Protein AF-A0AAV6YRS7-F1 (afdb_monomer)

Mean predicted aligned error: 6.8 Å

Foldseek 3Di:
DDPPLDDDPVLVVVLLVLLVVLLVVLLVLLVCVVVDDLPPPVSLVVNLVSLLSLLLSLLSDDLVNCVDPSNVSSLCSLVVSCVSCVVSVPCSSVLVNVCVVLSGVCRDPQSVCLLVVHDDDPVRLLVVCVSCDDSNLLSNLVSCVVSVVLVSSLSSLVSQCPDPRNVVPCSSVVSNLVSLVVPDDPVVSVVVD

Structure (mmCIF, N/CA/C/O backbone):
data_AF-A0AAV6YRS7-F1
#
_entry.id   AF-A0AAV6YRS7-F1
#
loop_
_atom_site.group_PDB
_atom_site.id
_atom_site.type_symbol
_atom_site.label_atom_id
_atom_site.label_alt_id
_atom_site.label_comp_id
_atom_site.label_asym_id
_atom_site.label_entity_id
_atom_site.label_seq_id
_atom_site.pdbx_PDB_ins_code
_atom_site.Cartn_x
_atom_site.Cartn_y
_atom_site.Cartn_z
_atom_site.occupancy
_atom_site.B_iso_or_equiv
_atom_site.auth_seq_id
_atom_site.auth_comp_id
_atom_site.auth_asym_id
_atom_site.auth_atom_id
_atom_site.pdbx_PDB_model_num
ATOM 1 N N . VAL A 1 1 ? -13.355 13.692 10.016 1.00 33.28 1 VAL A N 1
ATOM 2 C CA . VAL A 1 1 ? -12.358 13.924 11.085 1.00 33.28 1 VAL A CA 1
ATOM 3 C C . VAL A 1 1 ? -11.008 13.645 10.460 1.00 33.28 1 VAL A C 1
ATOM 5 O O . VAL A 1 1 ? -10.796 12.542 9.982 1.00 33.28 1 VAL A O 1
ATOM 8 N N . LEU A 1 2 ? -10.221 14.703 10.285 1.00 39.06 2 LEU A N 1
ATOM 9 C CA . LEU A 1 2 ? -8.998 14.746 9.484 1.00 39.06 2 LEU A CA 1
ATOM 10 C C . LEU A 1 2 ? -7.872 14.014 10.229 1.00 39.06 2 LEU A C 1
ATOM 12 O O . LEU A 1 2 ? -7.649 14.289 11.406 1.00 39.06 2 LEU A O 1
ATOM 16 N N . LEU A 1 3 ? -7.187 13.086 9.557 1.00 45.41 3 LEU A N 1
ATOM 17 C CA . LEU A 1 3 ? -5.988 12.415 10.067 1.00 45.41 3 LEU A CA 1
ATOM 18 C C . LEU A 1 3 ? -4.831 13.427 10.123 1.00 45.41 3 LEU A C 1
ATOM 20 O O . LEU A 1 3 ? -4.051 13.545 9.187 1.00 45.41 3 LEU A O 1
ATOM 24 N N . GLN A 1 4 ? -4.742 14.183 11.216 1.00 48.88 4 GLN A N 1
ATOM 25 C CA . GLN A 1 4 ? -3.529 14.901 11.608 1.00 48.88 4 GLN A CA 1
ATOM 26 C C . GLN A 1 4 ? -2.849 14.104 12.719 1.00 48.88 4 GLN A C 1
ATOM 28 O O . GLN A 1 4 ? -3.060 14.345 13.907 1.00 48.88 4 GLN A O 1
ATOM 33 N N . CYS A 1 5 ? -2.045 13.123 12.321 1.00 49.38 5 CYS A N 1
ATOM 34 C CA . CYS A 1 5 ? -1.086 12.487 13.215 1.00 49.38 5 CYS A CA 1
ATOM 35 C C . CYS A 1 5 ? 0.263 13.179 13.008 1.00 49.38 5 CYS A C 1
ATOM 37 O O . CYS A 1 5 ? 0.751 13.284 11.889 1.00 49.38 5 CYS A O 1
ATOM 39 N N . ALA A 1 6 ? 0.786 13.738 14.097 1.00 40.47 6 ALA A N 1
ATOM 40 C CA . ALA A 1 6 ? 1.891 14.687 14.134 1.00 40.47 6 ALA A CA 1
ATOM 41 C C . ALA A 1 6 ? 3.180 14.189 13.458 1.00 40.47 6 ALA A C 1
ATOM 43 O O . ALA A 1 6 ? 3.625 13.072 13.722 1.00 40.47 6 ALA A O 1
ATOM 44 N N . GLU A 1 7 ? 3.839 15.065 12.693 1.00 51.25 7 GLU A N 1
ATOM 45 C CA . GLU A 1 7 ? 5.186 14.827 12.168 1.00 51.25 7 GLU A CA 1
ATOM 46 C C . GLU A 1 7 ? 6.234 15.742 12.814 1.00 51.25 7 GLU A C 1
ATOM 48 O O . GLU A 1 7 ? 6.049 16.950 12.969 1.00 51.25 7 GLU A O 1
ATOM 53 N N . ASN A 1 8 ? 7.365 15.129 13.176 1.00 47.81 8 ASN A N 1
ATOM 54 C CA . ASN A 1 8 ? 8.600 15.786 13.596 1.00 47.81 8 ASN A CA 1
ATOM 55 C C . ASN A 1 8 ? 9.439 16.159 12.362 1.00 47.81 8 ASN A C 1
ATOM 57 O O . ASN A 1 8 ? 9.502 15.398 11.402 1.00 47.81 8 ASN A O 1
ATOM 61 N N . HIS A 1 9 ? 10.180 17.267 12.419 1.00 45.03 9 HIS A N 1
ATOM 62 C CA . HIS A 1 9 ? 10.986 17.799 11.307 1.00 45.03 9 HIS A CA 1
ATOM 63 C C . HIS A 1 9 ? 12.027 16.832 10.687 1.00 45.03 9 HIS A C 1
ATOM 65 O O . HIS A 1 9 ? 12.426 17.029 9.545 1.00 45.03 9 HIS A O 1
ATOM 71 N N . THR A 1 10 ? 12.435 15.762 11.381 1.00 48.78 10 THR A N 1
ATOM 72 C CA . THR A 1 10 ? 13.306 14.689 10.850 1.00 48.78 10 THR A CA 1
ATOM 73 C C . THR A 1 10 ? 12.591 13.697 9.921 1.00 48.78 10 THR A C 1
ATOM 75 O O . THR A 1 10 ? 13.250 12.916 9.234 1.00 48.78 10 THR A O 1
ATOM 78 N N . ALA A 1 11 ? 11.257 13.699 9.883 1.00 60.25 11 ALA A N 1
ATOM 79 C CA . ALA A 1 11 ? 10.468 12.855 8.986 1.00 60.25 11 ALA A CA 1
ATOM 80 C C . ALA A 1 11 ? 10.558 13.331 7.524 1.00 60.25 11 ALA A C 1
ATOM 82 O O . ALA A 1 11 ? 10.670 12.507 6.619 1.00 60.25 11 ALA A O 1
ATOM 83 N N . SER A 1 12 ? 10.622 14.649 7.305 1.00 69.69 12 SER A N 1
ATOM 84 C CA . SER A 1 12 ? 10.610 15.255 5.967 1.00 69.69 12 SER A CA 1
ATOM 85 C C . SER A 1 12 ? 11.874 14.946 5.147 1.00 69.69 12 SER A C 1
ATOM 87 O O . SER A 1 12 ? 11.772 14.559 3.985 1.00 69.69 12 SER A O 1
ATOM 89 N N . GLU A 1 13 ? 13.072 15.014 5.742 1.00 79.62 13 GLU A N 1
ATOM 90 C CA . GLU A 1 13 ? 14.327 14.705 5.028 1.00 79.62 13 GLU A CA 1
ATOM 91 C C . GLU A 1 13 ? 14.420 13.228 4.617 1.00 79.62 13 GLU A C 1
ATOM 93 O O . GLU A 1 13 ? 14.835 12.904 3.502 1.00 79.62 13 GLU A O 1
ATOM 98 N N . ASN A 1 14 ? 13.986 12.327 5.503 1.00 86.19 14 ASN A N 1
ATOM 99 C CA . ASN A 1 14 ? 13.930 10.899 5.201 1.00 86.19 14 ASN A CA 1
ATOM 100 C C . ASN A 1 14 ? 12.903 10.608 4.102 1.00 86.19 14 ASN A C 1
ATOM 102 O O . ASN A 1 14 ? 13.183 9.821 3.201 1.00 86.19 14 ASN A O 1
ATOM 106 N N . LEU A 1 15 ? 11.742 11.267 4.137 1.00 88.81 15 LEU A N 1
ATOM 107 C CA . LEU A 1 15 ? 10.713 11.118 3.113 1.00 88.81 15 LEU A CA 1
ATOM 108 C C . LEU A 1 15 ? 11.223 11.550 1.732 1.00 88.81 15 LEU A C 1
ATOM 110 O O . LEU A 1 15 ? 11.062 10.800 0.769 1.00 88.81 15 LEU A O 1
ATOM 114 N N . ILE A 1 16 ? 11.916 12.690 1.643 1.00 91.31 16 ILE A N 1
ATOM 115 C CA . ILE A 1 16 ? 12.565 13.142 0.402 1.00 91.31 16 ILE A CA 1
ATOM 116 C C . ILE A 1 16 ? 13.527 12.065 -0.112 1.00 91.31 16 ILE A C 1
ATOM 118 O O . ILE A 1 16 ? 13.406 11.630 -1.259 1.00 91.31 16 ILE A O 1
ATOM 122 N N . LEU A 1 17 ? 14.418 11.560 0.747 1.00 92.81 17 LEU A N 1
ATOM 123 C CA . LEU A 1 17 ? 15.363 10.506 0.375 1.00 92.81 17 LEU A CA 1
ATOM 124 C C . LEU A 1 17 ? 14.650 9.249 -0.146 1.00 92.81 17 LEU A C 1
ATOM 126 O O . LEU A 1 17 ? 15.019 8.724 -1.197 1.00 92.81 17 LEU A O 1
ATOM 130 N N . TYR A 1 18 ? 13.621 8.768 0.554 1.00 93.44 18 TYR A N 1
ATOM 131 C CA . TYR A 1 18 ? 12.880 7.579 0.135 1.00 93.44 18 TYR A CA 1
ATOM 132 C C . TYR A 1 18 ? 12.185 7.782 -1.211 1.00 93.44 18 TYR A C 1
ATOM 134 O O . TYR A 1 18 ? 12.224 6.890 -2.058 1.00 93.44 18 TYR A O 1
ATOM 142 N N . THR A 1 19 ? 11.600 8.956 -1.449 1.00 93.88 19 THR A N 1
ATOM 143 C CA . THR A 1 19 ? 10.937 9.256 -2.725 1.00 93.88 19 THR A CA 1
ATOM 144 C C . THR A 1 19 ? 11.912 9.269 -3.897 1.00 93.88 19 THR A C 1
ATOM 146 O O . THR A 1 19 ? 11.620 8.680 -4.940 1.00 93.88 19 THR A O 1
ATOM 149 N N . ASP A 1 20 ? 13.099 9.851 -3.718 1.00 93.50 20 ASP A N 1
ATOM 150 C CA . ASP A 1 20 ? 14.137 9.850 -4.746 1.00 93.50 20 ASP A CA 1
ATOM 151 C C . ASP A 1 20 ? 14.664 8.428 -5.001 1.00 93.50 20 ASP A C 1
ATOM 153 O O . ASP A 1 20 ? 14.779 8.009 -6.158 1.00 93.50 20 ASP A O 1
ATOM 157 N N . VAL A 1 21 ? 14.928 7.652 -3.943 1.00 96.44 21 VAL A N 1
ATOM 158 C CA . VAL A 1 21 ? 15.451 6.279 -4.049 1.00 96.44 21 VAL A CA 1
ATOM 159 C C . VAL A 1 21 ? 14.449 5.352 -4.732 1.00 96.44 21 VAL A C 1
ATOM 161 O O . VAL A 1 21 ? 14.785 4.727 -5.740 1.00 96.44 21 VAL A O 1
ATOM 164 N N . TYR A 1 22 ? 13.215 5.269 -4.231 1.00 96.38 22 TYR A N 1
ATOM 165 C CA . TYR A 1 22 ? 12.220 4.341 -4.769 1.00 96.38 22 TYR A CA 1
ATOM 166 C C . TYR A 1 22 ? 11.682 4.791 -6.129 1.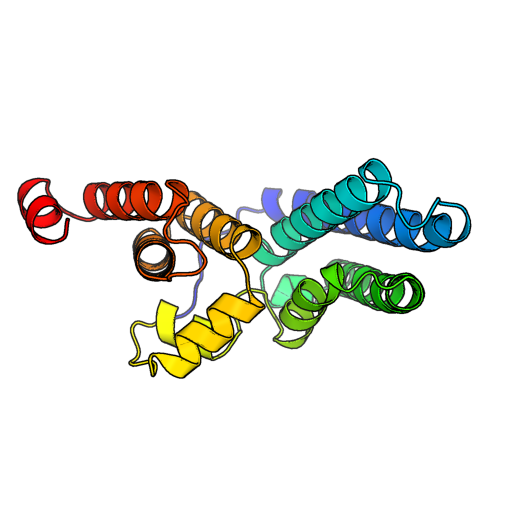00 96.38 22 TYR A C 1
ATOM 168 O O . TYR A 1 22 ? 11.476 3.952 -7.007 1.00 96.38 22 TYR A O 1
ATOM 176 N N . GLY A 1 23 ? 11.554 6.101 -6.367 1.00 95.50 23 GLY A N 1
ATOM 177 C CA . GLY A 1 23 ? 11.222 6.632 -7.690 1.00 95.50 23 GLY A CA 1
ATOM 178 C C . GLY A 1 23 ? 12.293 6.295 -8.733 1.00 95.50 23 GLY A C 1
ATOM 179 O O . GLY A 1 23 ? 11.973 5.857 -9.841 1.00 95.50 23 GLY A O 1
ATOM 180 N N . THR A 1 24 ? 13.573 6.428 -8.369 1.00 96.12 24 THR A N 1
ATOM 181 C CA . THR A 1 24 ? 14.699 6.075 -9.248 1.00 96.12 24 THR A CA 1
ATOM 182 C C . THR A 1 24 ? 14.786 4.572 -9.479 1.00 96.12 24 THR A C 1
ATOM 184 O O . THR A 1 24 ? 14.982 4.147 -10.619 1.00 96.12 24 THR A O 1
ATOM 187 N N . ALA A 1 25 ? 14.614 3.760 -8.435 1.00 97.00 25 ALA A N 1
ATO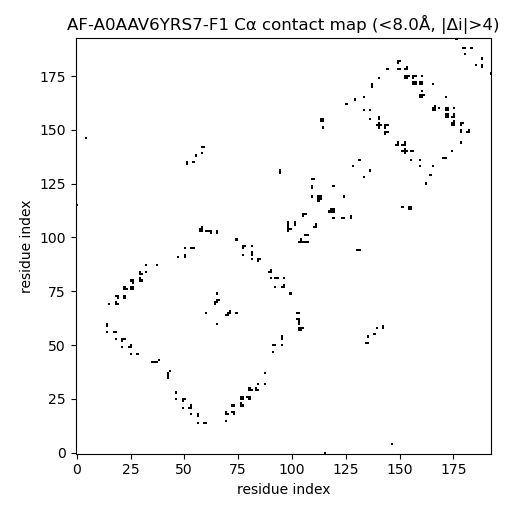M 188 C CA . ALA A 1 25 ? 14.622 2.306 -8.544 1.00 97.00 25 ALA A CA 1
ATOM 189 C C . ALA A 1 25 ? 13.506 1.811 -9.474 1.00 97.00 25 ALA A C 1
ATOM 191 O O . ALA A 1 25 ? 13.773 1.011 -10.369 1.00 97.00 25 ALA A O 1
ATOM 192 N N . LEU A 1 26 ? 12.286 2.342 -9.329 1.00 95.50 26 LEU A N 1
ATOM 193 C CA . LEU A 1 26 ? 11.144 1.966 -10.165 1.00 95.50 26 LEU A CA 1
ATOM 194 C C . LEU A 1 26 ? 11.375 2.316 -11.635 1.00 95.50 26 LEU A C 1
ATOM 196 O O . LEU A 1 26 ? 11.195 1.468 -12.508 1.00 95.50 26 LEU A O 1
ATOM 200 N N . ARG A 1 27 ? 11.870 3.526 -11.906 1.00 95.56 27 ARG A N 1
ATOM 201 C CA . ARG A 1 27 ? 12.211 3.944 -13.269 1.00 95.56 27 ARG A CA 1
ATOM 202 C C . ARG A 1 27 ? 13.352 3.115 -13.856 1.00 95.56 27 ARG A C 1
ATOM 204 O O . ARG A 1 27 ? 13.323 2.768 -15.032 1.00 95.56 27 ARG A O 1
ATOM 211 N N . SER A 1 28 ? 14.352 2.782 -13.043 1.00 95.94 28 SER A N 1
ATOM 212 C CA . SER A 1 28 ? 15.480 1.946 -13.466 1.00 95.94 28 SER A CA 1
ATOM 213 C C . SER A 1 28 ? 15.014 0.538 -13.821 1.00 95.94 28 SER A C 1
ATOM 215 O O . SER A 1 28 ? 15.412 0.015 -14.859 1.00 95.94 28 SER A O 1
ATOM 217 N N . PHE A 1 29 ? 14.124 -0.045 -13.013 1.00 94.75 29 PHE A N 1
ATOM 218 C CA . PHE A 1 29 ? 13.497 -1.327 -13.314 1.00 94.75 29 PHE A CA 1
ATOM 219 C C . PHE A 1 29 ? 12.690 -1.256 -14.616 1.00 94.75 29 PHE A C 1
ATOM 221 O O . PHE A 1 29 ? 12.883 -2.092 -15.496 1.00 94.75 29 PHE A O 1
ATOM 228 N N . ALA A 1 30 ? 11.846 -0.232 -14.777 1.00 93.88 30 ALA A N 1
ATOM 229 C CA . ALA A 1 30 ? 11.050 -0.033 -15.986 1.00 93.88 30 ALA A CA 1
ATOM 230 C C . ALA A 1 30 ? 11.924 0.074 -17.245 1.00 93.88 30 ALA A C 1
ATOM 232 O O . ALA A 1 30 ? 11.679 -0.616 -18.228 1.00 93.88 30 ALA A O 1
ATOM 233 N N . ASN A 1 31 ? 13.005 0.852 -17.189 1.00 93.94 31 ASN A N 1
ATOM 234 C CA . ASN A 1 31 ? 13.948 0.993 -18.300 1.00 93.94 31 ASN A CA 1
ATOM 235 C C . ASN A 1 31 ? 14.750 -0.287 -18.580 1.00 93.94 31 ASN A C 1
ATOM 237 O O . ASN A 1 31 ? 15.135 -0.538 -19.721 1.00 93.94 31 ASN A O 1
ATOM 241 N N . ALA A 1 32 ? 15.027 -1.094 -17.554 1.00 93.75 32 ALA A N 1
ATOM 242 C CA . ALA A 1 32 ? 15.697 -2.379 -17.714 1.00 93.75 32 ALA A CA 1
ATOM 243 C C . ALA A 1 32 ? 14.755 -3.464 -18.253 1.00 93.75 32 ALA A C 1
ATOM 245 O O . ALA A 1 32 ? 15.232 -4.405 -18.887 1.00 93.75 32 ALA A O 1
ATOM 246 N N . ARG A 1 33 ? 13.435 -3.322 -18.053 1.00 91.00 33 ARG A N 1
ATOM 247 C CA . ARG A 1 33 ? 12.409 -4.324 -18.374 1.00 91.00 33 ARG A CA 1
ATOM 248 C C . ARG A 1 33 ? 12.504 -4.952 -19.771 1.00 91.00 33 ARG A C 1
ATOM 250 O O . ARG A 1 33 ? 12.338 -6.174 -19.825 1.00 91.00 33 ARG A O 1
ATOM 257 N N . PRO A 1 34 ? 12.803 -4.210 -20.860 1.00 89.94 34 PRO A N 1
ATOM 258 C CA . PRO A 1 34 ? 12.947 -4.787 -22.199 1.00 89.94 34 PRO A CA 1
ATOM 259 C C . PRO A 1 34 ? 14.086 -5.808 -22.318 1.00 89.94 34 PRO A C 1
ATOM 261 O O . PRO A 1 34 ? 14.068 -6.653 -23.206 1.00 89.94 34 PRO A O 1
ATOM 264 N N . ASN A 1 35 ? 15.076 -5.734 -21.426 1.00 90.69 35 ASN A N 1
ATOM 265 C CA . ASN A 1 35 ? 16.243 -6.614 -21.407 1.00 90.69 35 ASN A CA 1
ATOM 266 C C . ASN A 1 35 ? 16.087 -7.783 -20.417 1.00 90.69 35 ASN A C 1
ATOM 268 O O . ASN A 1 35 ? 17.014 -8.575 -20.258 1.00 90.69 35 ASN A O 1
ATOM 272 N N . LEU A 1 36 ? 14.948 -7.876 -19.722 1.00 88.12 36 LEU A N 1
ATOM 273 C CA . LEU A 1 36 ? 14.673 -8.905 -18.722 1.00 88.12 36 LEU A CA 1
ATOM 274 C C . LEU A 1 36 ? 13.702 -9.951 -19.271 1.00 88.12 36 LEU A C 1
ATOM 276 O O . LEU A 1 36 ? 12.715 -9.624 -19.934 1.00 88.12 36 LEU A O 1
ATOM 280 N N . THR A 1 37 ? 13.944 -11.215 -18.926 1.00 84.19 37 THR A N 1
ATOM 281 C CA . THR A 1 37 ? 13.043 -12.322 -19.263 1.00 84.19 37 THR A CA 1
ATOM 282 C C . THR A 1 37 ? 11.660 -12.081 -18.663 1.00 84.19 37 THR A C 1
ATOM 284 O O . THR A 1 37 ? 11.526 -11.822 -17.468 1.00 84.19 37 THR A O 1
ATOM 287 N N . THR A 1 38 ? 10.622 -12.168 -19.494 1.00 75.19 38 THR A N 1
ATOM 288 C CA . THR A 1 38 ? 9.262 -11.750 -19.136 1.00 75.19 38 THR A CA 1
ATOM 289 C C . THR A 1 38 ? 8.591 -12.606 -18.070 1.00 75.19 38 THR A C 1
ATOM 291 O O . THR A 1 38 ? 7.810 -12.068 -17.294 1.00 75.19 38 THR A O 1
ATOM 294 N N . GLU A 1 39 ? 8.922 -13.894 -18.013 1.00 78.62 39 GLU A N 1
ATOM 295 C CA . GLU A 1 39 ? 8.324 -14.881 -17.102 1.00 78.62 39 GLU A CA 1
ATOM 296 C C . GLU A 1 39 ? 9.274 -15.285 -15.963 1.00 78.62 39 GLU A C 1
ATOM 298 O O . GLU A 1 39 ? 9.056 -16.281 -15.280 1.00 78.62 39 GLU A O 1
ATOM 303 N N . CYS A 1 40 ? 10.367 -14.544 -15.754 1.00 87.19 40 CYS A N 1
ATOM 304 C CA . CYS A 1 40 ? 11.281 -14.846 -14.659 1.00 87.19 40 CYS A CA 1
ATOM 305 C C . CYS A 1 40 ? 10.655 -14.444 -13.317 1.00 87.19 40 CYS A C 1
ATOM 307 O O . CYS A 1 40 ? 10.483 -13.255 -13.047 1.00 87.19 40 CYS A O 1
ATOM 309 N N . GLU A 1 41 ? 10.365 -15.431 -12.468 1.00 87.69 41 GLU A N 1
ATOM 310 C CA . GLU A 1 41 ? 9.751 -15.234 -11.147 1.00 87.69 41 GLU A CA 1
ATOM 311 C C . GLU A 1 41 ? 10.518 -14.221 -10.288 1.00 87.69 41 GLU A C 1
ATOM 313 O O . GLU A 1 41 ? 9.912 -13.325 -9.709 1.00 87.69 41 GLU A O 1
ATOM 318 N N . GLU A 1 42 ? 11.851 -14.279 -10.279 1.00 89.69 42 GLU A N 1
ATOM 319 C CA . GLU A 1 42 ? 12.687 -13.330 -9.531 1.00 89.69 42 GLU A CA 1
ATOM 320 C C . GLU A 1 42 ? 12.524 -11.886 -10.027 1.00 89.69 42 GLU A C 1
ATOM 322 O O . GLU A 1 42 ? 12.486 -10.946 -9.234 1.00 89.69 42 GLU A O 1
ATOM 327 N N . VAL A 1 43 ? 12.378 -11.688 -11.341 1.00 89.06 43 VAL A N 1
ATOM 328 C CA . VAL A 1 43 ? 12.143 -10.357 -11.923 1.00 89.06 43 VAL A CA 1
ATOM 329 C C . VAL A 1 43 ? 10.774 -9.822 -11.503 1.00 89.06 43 VAL A C 1
ATOM 331 O O . VAL A 1 43 ? 10.655 -8.643 -11.163 1.00 89.06 43 VAL A O 1
ATOM 334 N N . LEU A 1 44 ? 9.749 -10.677 -11.502 1.00 88.44 44 LEU A N 1
ATOM 335 C CA . LEU A 1 44 ? 8.403 -10.312 -11.059 1.00 88.44 44 LEU A CA 1
ATOM 336 C C . LEU A 1 44 ? 8.380 -9.992 -9.560 1.00 88.44 44 LEU A C 1
ATOM 338 O O . LEU A 1 44 ? 7.852 -8.952 -9.168 1.00 88.44 44 LEU A O 1
ATOM 342 N N . LEU A 1 45 ? 9.043 -10.810 -8.741 1.00 90.44 45 LEU A N 1
ATOM 343 C CA . LEU A 1 45 ? 9.142 -10.625 -7.295 1.00 90.44 45 LEU A CA 1
ATOM 344 C C . LEU A 1 45 ? 9.854 -9.319 -6.923 1.00 90.44 45 LEU A C 1
ATOM 346 O O . LEU A 1 45 ? 9.450 -8.629 -5.983 1.00 90.44 45 LEU A O 1
ATOM 350 N N . VAL A 1 46 ? 10.915 -8.953 -7.649 1.00 92.75 46 V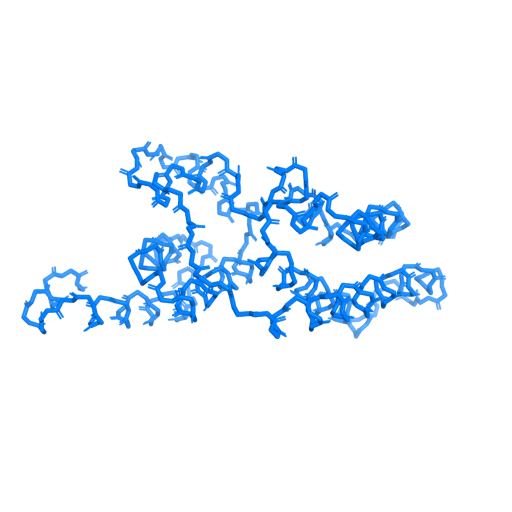AL A N 1
ATOM 351 C CA . VAL A 1 46 ? 11.601 -7.668 -7.449 1.00 92.75 46 VAL A CA 1
ATOM 352 C C . VAL A 1 46 ? 10.650 -6.503 -7.712 1.00 92.75 46 VAL A C 1
ATOM 354 O O . VAL A 1 46 ? 10.607 -5.572 -6.905 1.00 92.75 46 VAL A O 1
ATOM 357 N N . LEU A 1 47 ? 9.860 -6.558 -8.790 1.00 91.69 47 LEU A N 1
ATOM 358 C CA . LEU A 1 47 ? 8.867 -5.523 -9.072 1.00 91.69 47 LEU A CA 1
ATOM 359 C C . LEU A 1 47 ? 7.790 -5.464 -7.988 1.00 91.69 47 LEU A C 1
ATOM 361 O O . LEU A 1 47 ? 7.460 -4.374 -7.536 1.00 91.69 47 LEU A O 1
ATOM 365 N N . GLU A 1 48 ? 7.257 -6.605 -7.554 1.00 91.25 48 GLU A N 1
ATOM 366 C CA . GLU A 1 48 ? 6.250 -6.662 -6.490 1.00 91.25 48 GLU A CA 1
ATOM 367 C C . GLU A 1 48 ? 6.753 -6.006 -5.204 1.00 91.25 48 GLU A C 1
ATOM 369 O O . GLU A 1 48 ? 6.089 -5.132 -4.649 1.00 91.25 48 GLU A O 1
ATOM 374 N N . ARG A 1 49 ? 7.967 -6.350 -4.761 1.00 93.75 49 ARG A N 1
ATOM 375 C CA . ARG A 1 49 ? 8.578 -5.738 -3.572 1.00 93.75 49 ARG A CA 1
ATOM 376 C C . ARG A 1 49 ? 8.786 -4.241 -3.746 1.00 93.75 49 ARG A C 1
ATOM 378 O O . ARG A 1 49 ? 8.498 -3.479 -2.831 1.00 93.75 49 ARG A O 1
ATOM 385 N N . LEU A 1 50 ? 9.251 -3.822 -4.919 1.00 95.00 50 LEU A N 1
ATOM 386 C CA . LEU A 1 50 ? 9.471 -2.415 -5.224 1.00 95.00 50 LEU A CA 1
ATOM 387 C C . LEU A 1 50 ? 8.162 -1.619 -5.232 1.00 95.00 50 LEU A C 1
ATOM 389 O O . LEU A 1 50 ? 8.113 -0.509 -4.710 1.00 95.00 50 LEU A O 1
ATOM 393 N N . VAL A 1 51 ? 7.092 -2.201 -5.770 1.00 93.94 51 VAL A N 1
ATOM 394 C CA . VAL A 1 51 ? 5.744 -1.629 -5.745 1.00 93.94 51 VAL A CA 1
ATOM 395 C C . VAL A 1 51 ? 5.255 -1.452 -4.305 1.00 93.94 51 VAL A C 1
ATOM 397 O O . VAL A 1 51 ? 4.764 -0.377 -3.960 1.00 93.94 51 VAL A O 1
ATOM 400 N N . LEU A 1 52 ? 5.446 -2.455 -3.443 1.00 93.75 52 LEU A N 1
ATOM 401 C CA . LEU A 1 52 ? 5.087 -2.354 -2.026 1.00 93.75 52 LEU A CA 1
ATOM 402 C C . LEU A 1 52 ? 5.920 -1.282 -1.306 1.00 93.75 52 LEU A C 1
ATOM 404 O O . LEU A 1 52 ? 5.365 -0.480 -0.559 1.00 93.75 52 LEU A O 1
ATOM 408 N N . SER A 1 53 ? 7.224 -1.184 -1.576 1.00 95.19 53 SER A N 1
ATOM 409 C CA . SER A 1 53 ? 8.059 -0.113 -1.017 1.00 95.19 53 SER A CA 1
ATOM 410 C C . SER A 1 53 ? 7.609 1.279 -1.470 1.00 95.19 53 SER A C 1
ATOM 412 O O . SER A 1 53 ? 7.520 2.194 -0.655 1.00 95.19 53 SER A O 1
ATOM 414 N N . CYS A 1 54 ? 7.255 1.445 -2.747 1.00 95.19 54 CYS A N 1
ATOM 415 C CA . CYS A 1 54 ? 6.663 2.685 -3.249 1.00 95.19 54 CYS A CA 1
ATOM 416 C C . CYS A 1 54 ? 5.350 3.015 -2.527 1.00 95.19 54 CYS A C 1
ATOM 418 O O . CYS A 1 54 ? 5.109 4.174 -2.201 1.00 95.19 54 CYS A O 1
ATOM 420 N N . PHE A 1 55 ? 4.510 2.018 -2.248 1.00 94.62 55 PHE A N 1
ATOM 421 C CA . PHE A 1 55 ? 3.268 2.239 -1.514 1.00 94.62 55 PHE A CA 1
ATOM 422 C C . PHE A 1 55 ? 3.510 2.682 -0.073 1.00 94.62 55 PHE A C 1
ATOM 424 O O . PHE A 1 55 ? 2.807 3.561 0.413 1.00 94.62 55 PHE A O 1
ATOM 431 N N . GLU A 1 56 ? 4.520 2.126 0.601 1.00 93.06 56 GLU A N 1
ATOM 432 C CA . GLU A 1 56 ? 4.886 2.524 1.966 1.00 93.06 56 GLU A CA 1
ATOM 433 C C . GLU A 1 56 ? 5.245 4.011 2.045 1.00 93.06 56 GLU A C 1
ATOM 435 O O . GLU A 1 56 ? 4.850 4.705 2.988 1.00 93.06 56 GLU A O 1
ATOM 440 N N . VAL A 1 57 ? 5.944 4.510 1.019 1.00 93.19 57 VAL A N 1
ATOM 441 C CA . VAL A 1 57 ? 6.236 5.938 0.871 1.00 9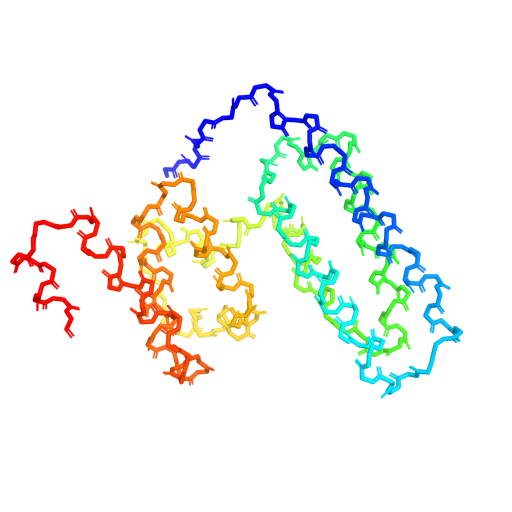3.19 57 VAL A CA 1
ATOM 442 C C . VAL A 1 57 ? 4.943 6.733 0.732 1.00 93.19 57 VAL A C 1
ATOM 444 O O . VAL A 1 57 ? 4.740 7.660 1.506 1.00 93.19 57 VAL A O 1
ATOM 447 N N . ILE A 1 58 ? 4.043 6.349 -0.182 1.00 92.12 58 ILE A N 1
ATOM 448 C CA . ILE A 1 58 ? 2.769 7.065 -0.392 1.00 92.12 58 ILE A CA 1
ATOM 449 C C . ILE A 1 58 ? 1.918 7.068 0.886 1.00 92.12 58 ILE A C 1
ATOM 451 O O . ILE A 1 58 ? 1.334 8.095 1.214 1.00 92.12 58 ILE A O 1
ATOM 455 N N . LEU A 1 59 ? 1.864 5.955 1.627 1.00 92.75 59 LEU A N 1
ATOM 456 C CA . LEU A 1 59 ? 1.132 5.872 2.898 1.00 92.75 59 LEU A CA 1
ATOM 457 C C . LEU A 1 59 ? 1.632 6.881 3.934 1.00 92.75 59 LEU A C 1
ATOM 459 O O . LEU A 1 59 ? 0.843 7.340 4.755 1.00 92.75 59 LEU A O 1
ATOM 463 N N . SER A 1 60 ? 2.928 7.193 3.888 1.00 91.00 60 SER A N 1
ATOM 464 C CA . SER A 1 60 ? 3.602 8.109 4.809 1.00 91.00 60 SER A CA 1
ATOM 465 C C . SER A 1 60 ? 3.595 9.560 4.329 1.00 91.00 60 SER A C 1
ATOM 467 O O . SER A 1 60 ? 4.142 10.411 5.013 1.00 91.00 60 SER A O 1
ATOM 469 N N . MET A 1 61 ? 3.015 9.851 3.162 1.00 90.00 61 MET A N 1
ATOM 470 C CA . MET A 1 61 ? 2.924 11.207 2.632 1.00 90.00 61 MET A CA 1
ATOM 471 C C . MET A 1 61 ? 1.616 11.882 3.039 1.00 90.00 61 MET A C 1
ATOM 473 O O . MET A 1 61 ? 0.525 11.311 2.929 1.00 90.00 61 MET A O 1
ATOM 477 N N . THR A 1 62 ? 1.713 13.152 3.412 1.00 88.19 62 THR A N 1
ATOM 478 C CA . THR A 1 62 ? 0.553 14.038 3.500 1.00 88.19 62 THR A CA 1
ATOM 479 C C . THR A 1 62 ? 0.101 14.496 2.107 1.00 88.19 62 THR A C 1
ATOM 481 O O . THR A 1 62 ? 0.761 14.266 1.089 1.00 88.19 62 THR A O 1
ATOM 484 N N . GLU A 1 63 ? -1.056 15.158 2.036 1.00 85.56 63 GLU A N 1
ATOM 485 C CA . GLU A 1 63 ? -1.495 15.804 0.792 1.00 85.56 63 GLU A CA 1
ATOM 486 C C . GLU A 1 63 ? -0.509 16.887 0.334 1.00 85.56 63 GLU A C 1
ATOM 488 O O . GLU A 1 63 ? -0.204 16.964 -0.857 1.00 85.56 63 GLU A O 1
ATOM 493 N N . ASP A 1 64 ? 0.052 17.656 1.270 1.00 88.25 64 ASP A N 1
ATOM 494 C CA . ASP A 1 64 ? 1.041 18.695 0.976 1.00 88.25 64 ASP A CA 1
ATOM 495 C C . ASP A 1 64 ? 2.344 18.090 0.432 1.00 88.25 64 ASP A C 1
ATOM 497 O O . ASP A 1 64 ? 2.884 18.575 -0.566 1.00 88.25 64 ASP A O 1
ATOM 501 N N . ASP A 1 65 ? 2.809 16.973 1.002 1.00 90.81 65 ASP A N 1
ATOM 502 C CA . ASP A 1 65 ? 3.985 16.253 0.492 1.00 90.81 65 ASP A CA 1
ATOM 503 C C . ASP A 1 65 ? 3.767 15.769 -0.939 1.00 90.81 65 ASP A C 1
ATOM 505 O O . ASP A 1 65 ? 4.661 15.863 -1.778 1.00 90.81 65 ASP A O 1
ATOM 509 N N . LEU A 1 66 ? 2.564 15.294 -1.256 1.00 87.25 66 LEU A N 1
ATOM 510 C CA . LEU A 1 66 ? 2.200 14.834 -2.595 1.00 87.25 66 LEU A CA 1
ATOM 511 C C . LEU A 1 66 ? 2.071 15.980 -3.614 1.00 87.25 66 LEU A C 1
ATOM 513 O O . LEU A 1 66 ? 2.102 15.715 -4.822 1.00 87.25 66 LEU A O 1
ATOM 517 N N . LEU A 1 67 ? 1.911 17.224 -3.159 1.00 89.75 67 LEU A N 1
ATOM 518 C CA . LEU A 1 67 ? 1.887 18.437 -3.987 1.00 89.75 67 LEU A CA 1
ATOM 519 C C . LEU A 1 67 ? 3.248 19.148 -4.056 1.00 89.75 67 LEU A C 1
ATOM 521 O O . LEU A 1 67 ? 3.452 19.993 -4.928 1.00 89.75 67 LEU A O 1
ATOM 525 N N . SER A 1 68 ? 4.180 18.798 -3.171 1.00 92.25 68 SER A N 1
ATOM 526 C CA . SER A 1 68 ? 5.552 19.305 -3.163 1.00 92.25 68 SER A CA 1
ATOM 527 C C . SER A 1 68 ? 6.352 18.892 -4.412 1.00 92.25 68 SER A C 1
ATOM 529 O O . SER A 1 68 ? 5.986 17.960 -5.131 1.00 92.25 68 SER A O 1
ATOM 531 N N . ASP A 1 69 ? 7.502 19.535 -4.650 1.00 93.62 69 ASP A N 1
ATOM 532 C CA . ASP A 1 69 ? 8.384 19.191 -5.777 1.00 93.62 69 ASP A CA 1
ATOM 533 C C . ASP A 1 69 ? 8.832 17.718 -5.753 1.00 93.62 69 ASP A C 1
ATOM 535 O O . ASP A 1 69 ? 8.732 17.021 -6.766 1.00 93.62 69 ASP A O 1
ATOM 539 N N . PHE A 1 70 ? 9.273 17.208 -4.597 1.00 91.69 70 PHE A N 1
ATOM 540 C CA . PHE A 1 70 ? 9.721 15.818 -4.486 1.00 91.69 70 PHE A CA 1
ATOM 541 C C . PHE A 1 70 ? 8.557 14.834 -4.681 1.00 91.69 70 PHE A C 1
ATOM 543 O O . PHE A 1 70 ? 8.706 13.839 -5.394 1.00 91.69 70 PHE A O 1
ATOM 550 N N . GLY A 1 71 ? 7.370 15.147 -4.147 1.00 93.19 71 GLY A N 1
ATOM 551 C CA . GLY A 1 71 ? 6.161 14.352 -4.355 1.00 93.19 71 GLY A CA 1
ATOM 552 C C . GLY A 1 71 ? 5.739 14.309 -5.822 1.00 93.19 71 GLY A C 1
ATOM 553 O O . GLY A 1 71 ? 5.441 13.237 -6.351 1.00 93.19 71 GLY A O 1
ATOM 554 N N . LEU A 1 72 ? 5.790 15.442 -6.527 1.00 94.25 72 LEU A N 1
ATOM 555 C CA . LEU A 1 72 ? 5.506 15.512 -7.962 1.00 94.25 72 LEU A CA 1
ATOM 556 C C . LEU A 1 72 ? 6.531 14.724 -8.792 1.00 94.25 72 LEU A C 1
ATOM 558 O O . LEU A 1 72 ? 6.143 13.991 -9.708 1.00 94.25 72 LEU A O 1
ATOM 562 N N . ARG A 1 73 ? 7.828 14.811 -8.460 1.00 94.94 73 ARG A N 1
ATOM 563 C CA . ARG A 1 73 ? 8.885 14.006 -9.104 1.00 94.94 73 ARG A CA 1
ATOM 564 C C . ARG A 1 73 ? 8.662 12.507 -8.885 1.00 94.94 73 ARG A C 1
ATOM 566 O O . ARG A 1 73 ? 8.817 11.718 -9.825 1.00 94.94 73 ARG A O 1
ATOM 573 N N . PHE A 1 74 ? 8.247 12.105 -7.686 1.00 95.06 74 PHE A N 1
ATOM 574 C CA . PHE A 1 74 ? 7.912 10.717 -7.381 1.00 95.06 74 PHE A CA 1
ATOM 575 C C . PHE A 1 74 ? 6.679 10.237 -8.155 1.00 95.06 74 PHE A C 1
ATOM 577 O O . PHE A 1 74 ? 6.763 9.234 -8.863 1.00 95.06 74 PHE A O 1
ATOM 584 N N . LYS A 1 75 ? 5.575 10.996 -8.127 1.00 93.81 75 LYS A N 1
ATOM 585 C CA . LYS A 1 75 ? 4.354 10.702 -8.900 1.00 93.81 75 LYS A CA 1
ATOM 586 C C . LYS A 1 75 ? 4.657 10.505 -10.380 1.00 93.81 75 LYS A C 1
ATOM 588 O O . LYS A 1 75 ? 4.231 9.518 -10.973 1.00 93.81 75 LYS A O 1
ATOM 593 N N . LYS A 1 76 ? 5.446 11.412 -10.962 1.00 94.19 76 LYS A N 1
ATOM 594 C CA . LYS A 1 76 ? 5.894 11.298 -12.351 1.00 94.19 76 LYS A CA 1
ATOM 595 C C . LYS A 1 76 ? 6.670 10.002 -12.590 1.00 94.19 76 LYS A C 1
ATOM 597 O O . LYS A 1 76 ? 6.400 9.309 -13.559 1.00 94.19 76 LYS A O 1
ATOM 602 N N . SER A 1 77 ? 7.579 9.638 -11.685 1.00 95.06 77 SER A N 1
ATOM 603 C CA . SER A 1 77 ? 8.333 8.379 -11.780 1.00 95.06 77 SER A CA 1
ATOM 604 C C . SER A 1 77 ? 7.424 7.154 -11.813 1.00 95.06 77 SER A C 1
ATOM 606 O O . SER A 1 77 ? 7.666 6.252 -12.611 1.00 95.06 77 SER A O 1
ATOM 608 N N . VAL A 1 78 ? 6.379 7.128 -10.982 1.00 93.81 78 VAL A N 1
ATOM 609 C CA . VAL A 1 78 ? 5.401 6.031 -10.951 1.00 93.81 78 VAL A CA 1
ATOM 610 C C . VAL A 1 78 ? 4.597 5.970 -12.250 1.00 93.81 78 VAL A C 1
ATOM 612 O O . VAL A 1 78 ? 4.487 4.897 -12.838 1.00 93.81 78 VAL A O 1
ATOM 615 N N . LEU A 1 79 ? 4.084 7.109 -12.726 1.00 92.69 79 LEU A N 1
ATOM 616 C CA . LEU A 1 79 ? 3.285 7.187 -13.955 1.00 92.69 79 LEU A CA 1
ATOM 617 C C . LEU A 1 79 ? 4.099 6.816 -15.205 1.00 92.69 79 LEU A C 1
ATOM 619 O O . LEU A 1 79 ? 3.656 5.987 -15.994 1.00 92.69 79 LEU A O 1
ATOM 623 N N . ASP A 1 80 ? 5.308 7.364 -15.352 1.00 92.88 80 ASP A N 1
ATOM 624 C CA . ASP A 1 80 ? 6.196 7.058 -16.481 1.00 92.88 80 ASP A CA 1
ATOM 625 C C . ASP A 1 80 ? 6.567 5.560 -16.491 1.00 92.88 80 ASP A C 1
ATOM 627 O O . ASP A 1 80 ? 6.563 4.913 -17.538 1.00 92.88 80 ASP A O 1
ATOM 631 N N . SER A 1 81 ? 6.832 4.983 -15.311 1.00 93.81 81 SER A N 1
ATOM 632 C CA . SER A 1 81 ? 7.161 3.557 -15.177 1.00 93.81 81 SER A CA 1
ATOM 633 C C . SER A 1 81 ? 5.966 2.656 -15.482 1.00 93.81 81 SER A C 1
ATOM 635 O O . SER A 1 81 ? 6.143 1.614 -16.107 1.00 93.81 81 SER A O 1
ATOM 637 N N . GLN A 1 82 ? 4.752 3.045 -15.080 1.00 91.19 82 GLN A N 1
ATOM 638 C CA . GLN A 1 82 ? 3.528 2.312 -15.411 1.00 91.19 82 GLN A CA 1
ATOM 639 C C . GLN A 1 82 ? 3.290 2.271 -16.924 1.00 91.19 82 GLN A C 1
ATOM 641 O O . GLN A 1 82 ? 2.951 1.206 -17.437 1.00 91.19 82 GLN A O 1
ATOM 646 N N . GLY A 1 83 ? 3.546 3.372 -17.639 1.00 87.75 83 GLY A N 1
ATOM 647 C CA . GLY A 1 83 ? 3.479 3.404 -19.102 1.00 87.75 83 GLY A CA 1
ATOM 648 C C . GLY A 1 83 ? 4.353 2.322 -19.740 1.00 87.75 83 GLY A C 1
ATOM 649 O O . GLY A 1 83 ? 3.844 1.482 -20.475 1.00 87.75 83 GLY A O 1
ATOM 650 N N . ILE A 1 84 ? 5.635 2.268 -19.368 1.00 90.06 84 ILE A N 1
ATOM 651 C CA . ILE A 1 84 ? 6.588 1.280 -19.899 1.00 90.06 84 ILE A CA 1
ATOM 652 C C . ILE A 1 84 ? 6.196 -0.148 -19.498 1.00 90.06 84 ILE A C 1
ATOM 654 O O . ILE A 1 84 ? 6.157 -1.049 -20.327 1.00 90.06 84 ILE A O 1
ATOM 658 N N . LEU A 1 85 ? 5.907 -0.380 -18.216 1.00 89.12 85 LEU A N 1
ATOM 659 C CA . LEU A 1 85 ? 5.683 -1.726 -17.681 1.00 89.12 85 LEU A CA 1
ATOM 660 C C . LEU A 1 85 ? 4.353 -2.341 -18.143 1.00 89.12 85 LEU A C 1
ATOM 662 O O . LEU A 1 85 ? 4.246 -3.567 -18.243 1.00 89.12 85 LEU A O 1
ATOM 666 N N . SER A 1 86 ? 3.368 -1.509 -18.496 1.00 86.50 86 SER A N 1
ATOM 667 C CA . SER A 1 86 ? 2.101 -1.967 -19.074 1.00 86.50 86 SER A CA 1
ATOM 668 C C . SER A 1 86 ? 2.285 -2.700 -20.409 1.00 86.50 86 SER A C 1
ATOM 670 O O . SER A 1 86 ? 1.583 -3.680 -20.662 1.00 86.50 86 SER A O 1
ATOM 672 N N . GLU A 1 87 ? 3.293 -2.324 -21.207 1.00 84.44 87 GLU A N 1
ATOM 673 C CA . GLU A 1 87 ? 3.641 -2.993 -22.471 1.00 84.44 87 GLU A CA 1
ATOM 674 C C . GLU A 1 87 ? 4.118 -4.440 -22.260 1.00 84.44 87 GLU A C 1
ATOM 676 O O . GLU A 1 87 ? 4.049 -5.265 -23.169 1.00 84.44 87 GLU A O 1
ATOM 681 N N . PHE A 1 88 ? 4.554 -4.774 -21.041 1.00 81.69 88 PHE A N 1
ATOM 682 C CA . PHE A 1 88 ? 5.051 -6.096 -20.658 1.00 81.69 88 PHE A CA 1
ATOM 683 C C . PHE A 1 88 ? 4.056 -6.888 -19.796 1.00 81.69 88 PHE A C 1
ATOM 685 O O . PHE A 1 88 ? 4.455 -7.835 -19.115 1.00 81.69 88 PHE A O 1
ATOM 692 N N . GLY A 1 89 ? 2.777 -6.492 -19.789 1.00 71.50 89 GLY A N 1
ATOM 693 C CA . GLY A 1 89 ? 1.712 -7.171 -19.044 1.00 71.50 89 GLY A CA 1
ATOM 694 C C . GLY A 1 89 ? 1.777 -6.980 -17.525 1.00 71.50 89 GLY A C 1
ATOM 695 O O . GLY A 1 89 ? 1.106 -7.699 -16.789 1.00 71.50 89 GLY A O 1
ATOM 696 N N . GLN A 1 90 ? 2.575 -6.028 -17.031 1.00 70.81 90 GLN A N 1
ATOM 697 C CA . GLN A 1 90 ? 2.771 -5.813 -15.596 1.00 70.81 90 GLN A CA 1
ATOM 698 C C . GLN A 1 90 ? 1.804 -4.756 -15.053 1.00 70.81 90 GLN A C 1
ATOM 700 O O . GLN A 1 90 ? 2.139 -3.581 -14.906 1.00 70.81 90 GLN A O 1
ATOM 705 N N . GLY A 1 91 ? 0.590 -5.204 -14.717 1.00 67.56 91 GLY A N 1
ATOM 706 C CA . GLY A 1 91 ? -0.472 -4.381 -14.124 1.00 67.56 91 GLY A CA 1
ATOM 707 C C . GLY A 1 91 ? -0.283 -4.026 -12.642 1.00 67.56 91 GLY A C 1
ATOM 708 O O . GLY A 1 91 ? -1.066 -3.246 -12.109 1.00 67.56 91 GLY A O 1
ATOM 709 N N . ASN A 1 92 ? 0.758 -4.539 -11.975 1.00 70.50 92 ASN A N 1
ATOM 710 C CA . ASN A 1 92 ? 0.974 -4.400 -10.522 1.00 70.50 92 ASN A CA 1
ATOM 711 C C . ASN A 1 92 ? 1.104 -2.937 -10.046 1.00 70.50 92 ASN A C 1
ATOM 713 O O . ASN A 1 92 ? 0.953 -2.644 -8.863 1.00 70.50 92 ASN A O 1
ATOM 717 N N . LEU A 1 93 ? 1.361 -2.004 -10.965 1.00 81.81 93 LEU A N 1
ATOM 718 C CA . LEU A 1 93 ? 1.428 -0.567 -10.696 1.00 81.81 93 LEU A CA 1
ATOM 719 C C . LEU A 1 93 ? 0.072 0.135 -10.688 1.00 81.81 93 LEU A C 1
ATOM 721 O O . LEU A 1 93 ? 0.002 1.279 -10.242 1.00 81.81 93 LEU A O 1
ATOM 725 N N . GLN A 1 94 ? -0.993 -0.510 -11.170 1.00 84.38 94 GLN A N 1
ATOM 726 C CA . GLN A 1 94 ? -2.295 0.135 -11.321 1.00 84.38 94 GLN A CA 1
ATOM 727 C C . GLN A 1 94 ? -2.815 0.669 -9.984 1.00 84.38 94 GLN A C 1
ATOM 729 O O . GLN A 1 94 ? -3.248 1.814 -9.910 1.00 84.38 94 GLN A O 1
ATOM 734 N N . LEU A 1 95 ? -2.642 -0.098 -8.909 1.00 84.06 95 LEU A N 1
ATOM 735 C CA . LEU A 1 95 ? -3.047 0.322 -7.574 1.00 84.06 95 LEU A CA 1
ATOM 736 C C . LEU A 1 95 ? -2.250 1.546 -7.085 1.00 84.06 95 LEU A C 1
ATOM 738 O O . LEU A 1 95 ? -2.840 2.482 -6.540 1.00 84.06 95 LEU A O 1
ATOM 742 N N . LEU A 1 96 ? -0.932 1.603 -7.321 1.00 87.81 96 LEU A N 1
ATOM 743 C CA . LEU A 1 96 ? -0.125 2.792 -7.002 1.00 87.81 96 LEU A CA 1
ATOM 744 C C . LEU A 1 96 ? -0.621 4.021 -7.769 1.00 87.81 96 LEU A C 1
ATOM 746 O O . LEU A 1 96 ? -0.761 5.100 -7.192 1.00 87.81 96 LEU A O 1
ATOM 750 N N . VAL A 1 97 ? -0.916 3.851 -9.059 1.00 88.75 97 VAL A N 1
ATOM 751 C CA . VAL A 1 97 ? -1.465 4.913 -9.908 1.00 88.75 97 VAL A CA 1
ATOM 752 C C . VAL A 1 97 ? -2.819 5.383 -9.391 1.00 88.75 97 VAL A C 1
ATOM 754 O O . VAL A 1 97 ? -3.058 6.588 -9.322 1.00 88.75 97 VAL A O 1
ATOM 757 N N . ASP A 1 98 ? -3.693 4.465 -8.992 1.00 87.50 98 ASP A N 1
ATOM 758 C CA . ASP A 1 98 ? -5.005 4.814 -8.466 1.00 87.50 98 ASP A CA 1
ATOM 759 C C . ASP A 1 98 ? -4.872 5.580 -7.148 1.00 87.50 98 ASP A C 1
ATOM 761 O O . ASP A 1 98 ? -5.505 6.619 -6.986 1.00 87.50 98 ASP A O 1
ATOM 765 N N . ASN A 1 99 ? -3.978 5.179 -6.243 1.00 85.81 99 ASN A N 1
ATOM 766 C CA . ASN A 1 99 ? -3.716 5.931 -5.009 1.00 85.81 99 ASN A CA 1
ATOM 767 C C . ASN A 1 99 ? -3.161 7.340 -5.279 1.00 85.81 99 ASN A C 1
ATOM 769 O O . ASN A 1 99 ? -3.542 8.292 -4.601 1.00 85.81 99 ASN A O 1
ATOM 773 N N . ILE A 1 100 ? -2.328 7.509 -6.310 1.00 85.69 100 ILE A N 1
ATOM 774 C CA . ILE A 1 100 ? -1.867 8.834 -6.750 1.00 85.69 100 ILE A CA 1
ATOM 775 C C . ILE A 1 100 ? -3.029 9.676 -7.298 1.00 85.69 100 ILE A C 1
ATOM 777 O O . ILE A 1 100 ? -3.108 10.869 -7.001 1.00 85.69 100 ILE A O 1
ATOM 781 N N . LYS A 1 101 ? -3.935 9.078 -8.085 1.00 83.94 101 LYS A N 1
ATOM 782 C CA . LYS A 1 101 ? -5.095 9.767 -8.680 1.00 83.94 101 LYS A CA 1
ATOM 783 C C . LYS A 1 101 ? -6.119 10.217 -7.644 1.00 83.94 101 LYS A C 1
ATOM 785 O O . LYS A 1 101 ? -6.698 11.285 -7.811 1.00 83.94 101 LYS A O 1
ATOM 790 N N . HIS A 1 102 ? -6.316 9.441 -6.579 1.00 81.50 102 HIS A N 1
ATOM 791 C CA . HIS A 1 102 ? -7.177 9.834 -5.460 1.00 81.50 102 HIS A CA 1
ATOM 792 C C . HIS A 1 102 ? -6.595 11.001 -4.641 1.00 81.50 102 HIS A C 1
ATOM 794 O O . HIS A 1 102 ? -7.264 11.521 -3.759 1.00 81.50 102 HIS A O 1
ATOM 800 N N . GLY A 1 103 ? -5.370 11.449 -4.933 1.00 78.31 103 GLY A N 1
ATOM 801 C CA . GLY A 1 103 ? -4.726 12.591 -4.283 1.00 78.31 103 GLY A CA 1
ATOM 802 C C . GLY A 1 103 ? -3.826 12.187 -3.121 1.00 78.31 103 GLY A C 1
ATOM 803 O O . GLY A 1 103 ? -2.751 12.763 -2.989 1.00 78.31 103 GLY A O 1
ATOM 804 N N . ASN A 1 104 ? -4.218 11.168 -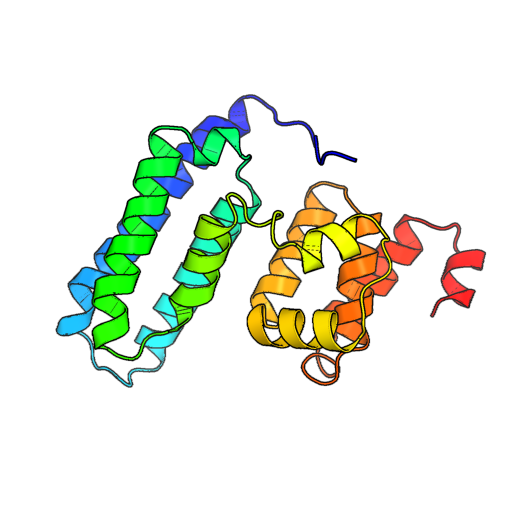2.353 1.00 84.56 104 ASN A N 1
ATOM 805 C CA . ASN A 1 104 ? -3.440 10.509 -1.300 1.00 84.56 104 ASN A CA 1
ATOM 806 C C . ASN A 1 104 ? -3.903 9.042 -1.182 1.00 84.56 104 ASN A C 1
ATOM 808 O O . ASN A 1 104 ? -5.049 8.723 -1.511 1.00 84.56 104 ASN A O 1
ATOM 812 N N . ALA A 1 105 ? -3.038 8.161 -0.668 1.00 90.75 105 ALA A N 1
ATOM 813 C CA . ALA A 1 105 ? -3.385 6.793 -0.314 1.00 90.75 105 ALA A CA 1
ATOM 814 C C . ALA A 1 105 ? -4.685 6.672 0.498 1.00 90.75 105 ALA A C 1
ATOM 816 O O . ALA A 1 105 ? -5.394 5.682 0.358 1.00 90.75 105 ALA A O 1
ATOM 817 N N . TRP A 1 106 ? -5.031 7.648 1.336 1.00 92.94 106 TRP A N 1
ATOM 818 C CA . TRP A 1 106 ? -6.197 7.568 2.227 1.00 92.94 106 TRP A CA 1
ATOM 819 C C . TRP A 1 106 ? -7.507 8.122 1.645 1.00 92.94 106 TRP A C 1
ATOM 821 O O . TRP A 1 106 ? -8.525 8.081 2.327 1.00 92.94 106 TRP A O 1
ATOM 831 N N . GLN A 1 107 ? -7.502 8.619 0.404 1.00 91.06 107 GLN A N 1
ATOM 832 C CA . GLN A 1 107 ? -8.617 9.386 -0.178 1.00 91.06 107 GLN A CA 1
ATOM 833 C C . GLN A 1 107 ? -9.559 8.574 -1.080 1.00 91.06 107 GLN A C 1
ATOM 835 O O . GLN A 1 107 ? -10.454 9.135 -1.714 1.00 91.06 107 GLN A O 1
ATOM 840 N N . ASN A 1 108 ? -9.404 7.247 -1.148 1.00 92.50 108 ASN A N 1
ATOM 841 C CA . ASN A 1 108 ? -10.405 6.417 -1.817 1.00 92.50 108 ASN A CA 1
ATOM 842 C C . ASN A 1 108 ? -11.781 6.620 -1.131 1.00 92.50 108 ASN A C 1
ATOM 844 O O . ASN A 1 108 ? -11.862 6.474 0.089 1.00 92.50 108 ASN A O 1
ATOM 848 N N . PRO A 1 109 ? -12.868 6.925 -1.866 1.00 92.75 109 PRO A N 1
ATOM 849 C CA . PRO A 1 109 ? -14.153 7.267 -1.253 1.00 92.75 109 PRO A CA 1
ATOM 850 C C . PRO A 1 109 ? -14.723 6.183 -0.329 1.00 92.75 109 PRO A C 1
ATOM 852 O O . PRO A 1 109 ? -15.264 6.504 0.729 1.00 92.75 109 PRO A O 1
ATOM 855 N N . VAL A 1 110 ? -14.588 4.907 -0.704 1.00 95.12 110 VAL A N 1
ATOM 856 C CA . VAL A 1 110 ? -15.042 3.768 0.108 1.00 95.12 110 VAL A CA 1
ATOM 857 C C . VAL A 1 110 ? -14.196 3.666 1.374 1.00 95.12 110 VAL A C 1
ATOM 859 O O . VAL A 1 110 ? -14.741 3.589 2.475 1.00 95.12 110 VAL A O 1
ATOM 862 N N . LEU A 1 111 ? -12.871 3.775 1.236 1.00 95.38 111 LEU A N 1
ATOM 863 C CA . LEU A 1 111 ? -11.952 3.790 2.372 1.00 95.38 111 LEU A CA 1
ATOM 864 C C . LEU A 1 111 ? -12.269 4.937 3.344 1.00 95.38 111 LEU A C 1
ATOM 866 O O . LEU A 1 111 ? -12.372 4.708 4.544 1.00 95.38 111 LEU A O 1
ATOM 870 N N . VAL A 1 112 ? -12.491 6.157 2.847 1.00 95.00 112 VAL A N 1
ATOM 871 C CA . VAL A 1 112 ? -12.837 7.320 3.681 1.00 95.00 112 VAL A CA 1
ATOM 872 C C . VAL A 1 112 ? -14.125 7.078 4.470 1.00 95.00 112 VAL A C 1
ATOM 874 O O . VAL A 1 112 ? -14.174 7.393 5.664 1.00 95.00 112 VAL A O 1
ATOM 877 N N . LYS A 1 113 ? -15.158 6.500 3.838 1.00 96.12 113 LYS A N 1
ATOM 878 C CA . LYS A 1 113 ? -16.408 6.132 4.522 1.00 96.12 113 LYS A CA 1
ATOM 879 C C . LYS A 1 113 ? -16.148 5.110 5.633 1.00 96.12 113 LYS A C 1
ATOM 881 O O . LYS A 1 113 ? -16.574 5.350 6.762 1.00 96.12 113 LYS A O 1
ATOM 886 N N . ILE A 1 114 ? -15.402 4.038 5.341 1.00 95.62 114 ILE A N 1
ATOM 887 C CA . ILE A 1 114 ? -15.031 2.995 6.313 1.00 95.62 114 ILE A CA 1
ATOM 888 C C .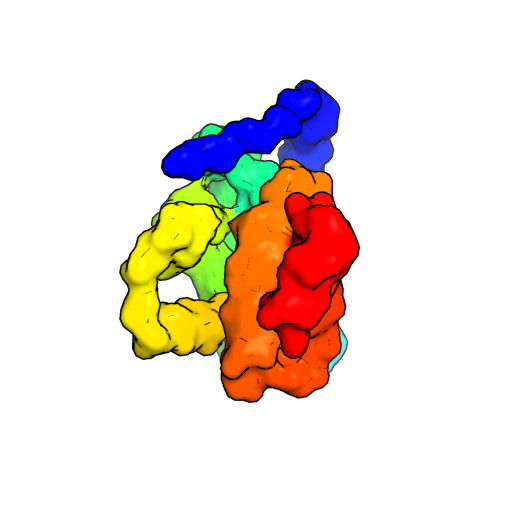 ILE A 1 114 ? -14.302 3.613 7.511 1.00 95.62 114 ILE A C 1
ATOM 890 O O . ILE A 1 114 ? -14.733 3.454 8.652 1.00 95.62 114 ILE A O 1
ATOM 894 N N . LEU A 1 115 ? -13.232 4.373 7.258 1.00 94.56 115 LEU A N 1
ATOM 895 C CA . LEU A 1 115 ? -12.402 4.985 8.300 1.00 94.56 115 LEU A CA 1
ATOM 896 C C . LEU A 1 115 ? -13.159 6.028 9.134 1.00 94.56 115 LEU A C 1
ATOM 898 O O . LEU A 1 115 ? -12.785 6.298 10.272 1.00 94.56 115 LEU A O 1
ATOM 902 N N . SER A 1 116 ? -14.230 6.596 8.579 1.00 93.75 116 SER A N 1
ATOM 903 C CA . SER A 1 116 ? -15.114 7.544 9.262 1.00 93.75 116 SER A CA 1
ATOM 904 C C . SER A 1 116 ? -16.337 6.885 9.914 1.00 93.75 116 SER A C 1
ATOM 906 O O . SER A 1 116 ? -17.220 7.610 10.372 1.00 93.75 116 SER A O 1
ATOM 908 N N . ARG A 1 117 ? -16.421 5.544 9.942 1.00 91.81 117 ARG A N 1
ATOM 909 C CA . ARG A 1 117 ? -17.570 4.762 10.446 1.00 91.81 117 ARG A CA 1
ATOM 910 C C . ARG A 1 117 ? -18.905 5.089 9.768 1.00 91.81 117 ARG A C 1
ATOM 912 O O . ARG A 1 117 ? -19.967 4.999 10.383 1.00 91.81 117 ARG A O 1
ATOM 919 N N . GLN A 1 118 ? -18.860 5.500 8.508 1.00 92.75 118 GLN A N 1
ATOM 920 C CA . GLN A 1 118 ? -20.072 5.659 7.714 1.00 92.75 118 GLN A CA 1
ATOM 921 C C . GLN A 1 118 ? -20.562 4.291 7.241 1.00 92.75 118 GLN A C 1
ATOM 923 O O . GLN A 1 118 ? -19.780 3.350 7.106 1.00 92.75 118 GLN A O 1
ATOM 928 N N . ILE A 1 119 ? -21.864 4.190 6.982 1.00 90.12 119 ILE A N 1
ATOM 929 C CA . ILE A 1 119 ? -22.451 2.985 6.398 1.00 90.12 119 ILE A CA 1
ATOM 930 C C . ILE A 1 119 ? -21.946 2.867 4.957 1.00 90.12 119 ILE A C 1
ATOM 932 O O . ILE A 1 119 ? -22.004 3.830 4.187 1.00 90.12 119 ILE A O 1
ATOM 936 N N . VAL A 1 120 ? -21.434 1.689 4.618 1.00 94.12 120 VAL A N 1
ATOM 937 C CA . VAL A 1 120 ? -20.971 1.333 3.277 1.00 94.12 120 VAL A CA 1
ATOM 938 C C . VAL A 1 120 ? -21.660 0.037 2.891 1.00 94.12 120 VAL A C 1
ATOM 940 O O . VAL A 1 120 ? -21.699 -0.896 3.694 1.00 94.12 120 VAL A O 1
ATOM 943 N N . GLU A 1 121 ? -22.208 -0.007 1.681 1.00 95.00 121 GLU A N 1
ATOM 944 C CA . GLU A 1 121 ? -22.854 -1.212 1.170 1.00 95.00 121 GLU A CA 1
ATOM 945 C C . GLU A 1 121 ? -21.831 -2.359 1.054 1.00 95.00 121 GLU A C 1
ATOM 947 O O . GLU A 1 121 ? -20.692 -2.118 0.630 1.00 95.00 121 GLU A O 1
ATOM 952 N N . PRO A 1 122 ? -22.196 -3.605 1.409 1.00 92.06 122 PRO A N 1
ATOM 953 C CA . PRO A 1 122 ? -21.287 -4.749 1.344 1.00 92.06 122 PRO A CA 1
ATOM 954 C C . PRO A 1 122 ? -20.627 -4.932 -0.029 1.00 92.06 122 PRO A C 1
ATOM 956 O O . PRO A 1 122 ? -19.453 -5.293 -0.110 1.00 92.06 122 PRO A O 1
ATOM 959 N N . GLU A 1 123 ? -21.345 -4.634 -1.113 1.00 93.81 123 GLU A N 1
ATOM 960 C CA . GLU A 1 123 ? -20.835 -4.703 -2.482 1.00 93.81 123 GLU A CA 1
ATOM 961 C C . GLU A 1 123 ? -19.757 -3.642 -2.761 1.00 93.81 123 GLU A C 1
ATOM 963 O O . GLU A 1 123 ? -18.770 -3.940 -3.437 1.00 93.81 123 GLU A O 1
ATOM 968 N N . GLU A 1 124 ? -19.899 -2.423 -2.218 1.00 95.12 124 GLU A N 1
ATOM 969 C CA . GLU A 1 124 ? -18.870 -1.374 -2.318 1.00 95.12 124 GLU A CA 1
ATOM 970 C C . GLU A 1 124 ? -17.594 -1.803 -1.581 1.00 95.12 124 GLU A C 1
ATOM 972 O O . GLU A 1 124 ? -16.493 -1.657 -2.117 1.00 95.12 124 GLU A O 1
ATOM 977 N N . VAL A 1 125 ? -17.737 -2.380 -0.380 1.00 93.62 125 VAL A N 1
ATOM 978 C CA . VAL A 1 125 ? -16.602 -2.901 0.399 1.00 93.62 125 VAL A CA 1
ATOM 979 C C . VAL A 1 125 ? -15.925 -4.048 -0.343 1.00 93.62 125 VAL A C 1
ATOM 981 O O . VAL A 1 125 ? -14.704 -4.037 -0.478 1.00 93.62 125 VAL A O 1
ATOM 984 N N . SER A 1 126 ? -16.694 -5.007 -0.866 1.00 92.56 126 SER A N 1
ATOM 985 C CA . SER A 1 126 ? -16.152 -6.136 -1.626 1.00 92.56 126 SER A CA 1
ATOM 986 C C . SER A 1 126 ? -15.404 -5.664 -2.869 1.00 92.56 126 SER A C 1
ATOM 988 O O . SER A 1 126 ? -14.289 -6.113 -3.107 1.00 92.56 126 SER A O 1
ATOM 990 N N . SER A 1 127 ? -15.968 -4.725 -3.636 1.00 92.50 127 SER A N 1
ATOM 991 C CA . SER A 1 127 ? -15.299 -4.186 -4.823 1.00 92.50 127 SER A CA 1
ATOM 992 C C . SER A 1 127 ? -14.003 -3.460 -4.473 1.00 92.50 127 SER A C 1
ATOM 994 O O . SER A 1 127 ? -13.035 -3.556 -5.226 1.00 92.50 127 SER A O 1
ATOM 996 N N . TRP A 1 128 ? -13.976 -2.703 -3.373 1.00 92.56 128 TRP A N 1
ATOM 997 C CA . TRP A 1 128 ? -12.752 -2.047 -2.920 1.00 92.56 128 TRP A CA 1
ATOM 998 C C . TRP A 1 128 ? -11.712 -3.072 -2.455 1.00 92.56 128 TRP A C 1
ATOM 1000 O O . TRP A 1 128 ? -10.554 -2.966 -2.843 1.00 92.56 128 TRP A O 1
ATOM 1010 N N . MET A 1 129 ? -12.120 -4.096 -1.702 1.00 91.00 129 MET A N 1
ATOM 1011 C CA . MET A 1 129 ? -11.240 -5.175 -1.242 1.00 91.00 129 MET A CA 1
ATOM 1012 C C . MET A 1 129 ? -10.579 -5.916 -2.405 1.00 91.00 129 MET A C 1
ATOM 1014 O O . MET A 1 129 ? -9.357 -6.069 -2.398 1.00 91.00 129 MET A O 1
ATOM 1018 N N . SER A 1 130 ? -11.345 -6.288 -3.435 1.00 89.69 130 SER A N 1
ATOM 1019 C CA . SER A 1 130 ? -10.797 -6.967 -4.613 1.00 89.69 130 SER A CA 1
ATOM 1020 C C . SER A 1 130 ? -9.818 -6.080 -5.398 1.00 89.69 130 SER A C 1
ATOM 1022 O O . SER A 1 130 ? -8.895 -6.591 -6.030 1.00 89.69 130 SER A O 1
ATOM 1024 N N . GLN A 1 131 ? -10.002 -4.753 -5.373 1.00 89.44 131 GLN A N 1
ATOM 1025 C CA . GLN A 1 131 ? -9.086 -3.794 -6.007 1.00 89.44 131 GLN A CA 1
ATOM 1026 C C . GLN A 1 131 ? -7.822 -3.549 -5.176 1.00 89.44 131 GLN A C 1
ATOM 1028 O O . GLN A 1 131 ? -6.738 -3.447 -5.742 1.00 89.44 131 GLN A O 1
ATOM 1033 N N . GLU A 1 132 ? -7.956 -3.428 -3.855 1.00 90.19 132 GLU A N 1
ATOM 1034 C CA . GLU A 1 132 ? -6.857 -3.155 -2.924 1.00 90.19 132 GLU A CA 1
ATOM 1035 C C . GLU A 1 132 ? -5.954 -4.388 -2.752 1.00 90.19 132 GLU A C 1
ATOM 1037 O O . GLU A 1 132 ? -4.727 -4.296 -2.753 1.00 90.19 132 GLU A O 1
ATOM 1042 N N . GLY A 1 133 ? -6.560 -5.566 -2.624 1.00 89.88 133 GLY A N 1
ATOM 1043 C CA . GLY A 1 133 ? -5.862 -6.816 -2.373 1.00 89.88 133 GLY A CA 1
ATOM 1044 C C . GLY A 1 133 ? -5.233 -6.917 -0.970 1.00 89.88 133 GLY A C 1
ATOM 1045 O O . GLY A 1 133 ? -5.094 -5.934 -0.232 1.00 89.88 133 GLY A O 1
ATOM 1046 N N . PRO A 1 134 ? -4.810 -8.133 -0.574 1.00 91.00 134 PRO A N 1
ATOM 1047 C CA . PRO A 1 134 ? -4.336 -8.417 0.780 1.00 91.00 134 PRO A CA 1
ATOM 1048 C C . PRO A 1 134 ? -3.112 -7.587 1.175 1.00 91.00 134 PRO A C 1
ATOM 1050 O O . PRO A 1 134 ? -3.106 -6.966 2.234 1.00 91.00 134 PRO A O 1
ATOM 1053 N N . CYS A 1 135 ? -2.073 -7.551 0.337 1.00 91.31 135 CYS A N 1
ATOM 1054 C CA . CYS A 1 135 ? -0.788 -6.951 0.704 1.00 91.31 135 CYS A CA 1
ATOM 1055 C C . CYS A 1 135 ? -0.902 -5.453 1.019 1.00 91.31 135 CYS A C 1
ATOM 1057 O O . CYS A 1 135 ? -0.367 -4.997 2.031 1.00 91.31 135 CYS A O 1
ATOM 1059 N N . PHE A 1 136 ? -1.627 -4.692 0.198 1.00 92.44 136 PHE A N 1
ATOM 1060 C CA . PHE A 1 136 ? -1.794 -3.254 0.405 1.00 92.44 136 PHE A CA 1
ATOM 1061 C C . PHE A 1 136 ? -2.679 -2.962 1.616 1.00 92.44 136 PHE A C 1
ATOM 1063 O O . PHE A 1 136 ? -2.334 -2.106 2.438 1.00 92.44 136 PHE A O 1
ATOM 1070 N N . LEU A 1 137 ? -3.738 -3.751 1.820 1.00 94.75 137 LEU A N 1
ATOM 1071 C CA . LEU A 1 137 ? -4.549 -3.655 3.027 1.00 94.75 137 LEU A CA 1
ATOM 1072 C C . LEU A 1 137 ? -3.725 -3.917 4.296 1.00 94.75 137 LEU A C 1
ATOM 1074 O O . LEU A 1 137 ? -3.814 -3.150 5.258 1.00 94.75 137 LEU A O 1
ATOM 1078 N N . GLN A 1 138 ? -2.875 -4.952 4.301 1.00 95.50 138 GLN A N 1
ATOM 1079 C CA . GLN A 1 138 ? -1.975 -5.209 5.428 1.00 95.50 138 GLN A CA 1
ATOM 1080 C C . GLN A 1 138 ? -1.050 -4.017 5.692 1.00 95.50 138 GLN A C 1
ATOM 1082 O O . GLN A 1 138 ? -0.820 -3.660 6.848 1.00 95.50 138 GLN A O 1
ATOM 1087 N N . MET A 1 139 ? -0.508 -3.395 4.642 1.00 95.50 139 MET A N 1
ATOM 1088 C CA . MET A 1 139 ? 0.361 -2.225 4.778 1.00 95.50 139 MET A CA 1
ATOM 1089 C C . MET A 1 139 ? -0.375 -1.033 5.391 1.00 95.50 139 MET A C 1
ATOM 1091 O O . MET A 1 139 ? 0.170 -0.398 6.293 1.00 95.50 139 MET A O 1
ATOM 1095 N N . ARG A 1 140 ? -1.628 -0.778 4.994 1.00 96.44 140 ARG A N 1
ATOM 1096 C CA . ARG A 1 140 ? -2.472 0.248 5.629 1.00 96.44 140 ARG A CA 1
ATOM 1097 C C . ARG A 1 140 ? -2.688 -0.024 7.108 1.00 96.44 140 ARG A C 1
ATOM 1099 O O . ARG A 1 140 ? -2.500 0.875 7.921 1.00 96.44 140 ARG A O 1
ATOM 1106 N N . ILE A 1 141 ? -3.046 -1.259 7.463 1.00 97.12 141 ILE A N 1
ATOM 1107 C CA . ILE A 1 141 ? -3.261 -1.663 8.858 1.00 97.12 141 ILE A CA 1
ATOM 1108 C C . ILE A 1 141 ? -1.979 -1.455 9.670 1.00 97.12 141 ILE A C 1
ATOM 1110 O O . ILE A 1 141 ? -2.013 -0.795 10.706 1.00 97.12 141 ILE A O 1
ATOM 1114 N N . LYS A 1 142 ? -0.833 -1.947 9.178 1.00 96.75 142 LYS A N 1
ATOM 1115 C CA . LYS A 1 142 ? 0.475 -1.765 9.833 1.00 96.75 142 LYS A CA 1
ATOM 1116 C C . LYS A 1 142 ? 0.811 -0.289 10.013 1.00 96.75 142 LYS A C 1
ATOM 1118 O O . LYS A 1 142 ? 1.279 0.098 11.082 1.00 96.75 142 LYS A O 1
ATOM 1123 N N . HIS A 1 143 ? 0.558 0.527 8.991 1.00 95.88 143 HIS A N 1
ATOM 1124 C CA . HIS A 1 143 ? 0.799 1.961 9.050 1.00 95.88 143 HIS A CA 1
ATOM 1125 C C . HIS A 1 143 ? -0.068 2.625 10.128 1.00 95.88 143 HIS A C 1
ATOM 1127 O O . HIS A 1 143 ? 0.476 3.295 10.999 1.00 95.88 143 HIS A O 1
ATOM 1133 N N . LEU A 1 144 ? -1.381 2.371 10.139 1.00 96.44 144 LEU A N 1
ATOM 1134 C CA . LEU A 1 144 ? -2.308 2.910 11.142 1.00 96.44 144 LEU A CA 1
ATOM 1135 C C . LEU A 1 144 ? -1.933 2.483 12.567 1.00 96.44 144 LEU A C 1
ATOM 1137 O O . LEU A 1 144 ? -1.959 3.304 13.479 1.00 96.44 144 LEU A O 1
ATOM 1141 N N . MET A 1 145 ? -1.531 1.224 12.770 1.00 94.81 145 MET A N 1
ATOM 1142 C CA . MET A 1 145 ? -1.046 0.758 14.074 1.00 94.81 145 MET A CA 1
ATOM 1143 C C . MET A 1 145 ? 0.222 1.509 14.502 1.00 94.81 145 MET A C 1
ATOM 1145 O O . MET A 1 145 ? 0.325 1.950 15.645 1.00 94.81 145 MET A O 1
ATOM 1149 N N . LYS A 1 146 ? 1.175 1.699 13.580 1.00 94.06 146 LYS A N 1
ATOM 1150 C CA . LYS A 1 146 ? 2.438 2.411 13.831 1.00 94.06 146 LYS A CA 1
ATOM 1151 C C . LYS A 1 146 ? 2.224 3.896 14.144 1.00 94.06 146 LYS A C 1
ATOM 1153 O O . LYS A 1 146 ? 2.967 4.447 14.951 1.00 94.06 146 LYS A O 1
ATOM 1158 N N . THR A 1 147 ? 1.223 4.532 13.538 1.00 90.94 147 THR A N 1
ATOM 1159 C CA . THR A 1 147 ? 0.866 5.945 13.762 1.00 90.94 147 THR A CA 1
ATOM 1160 C C . THR A 1 147 ? -0.199 6.141 14.844 1.00 90.94 147 THR A C 1
ATOM 1162 O O . THR A 1 147 ? -0.725 7.241 15.004 1.00 90.94 147 THR A O 1
ATOM 1165 N N . ASN A 1 148 ? -0.488 5.096 15.628 1.00 90.44 148 ASN A N 1
ATOM 1166 C CA . ASN A 1 148 ? -1.426 5.111 16.752 1.00 90.44 148 ASN A CA 1
ATOM 1167 C C . ASN A 1 148 ? -2.897 5.403 16.371 1.00 90.44 148 ASN A C 1
ATOM 1169 O O . ASN A 1 148 ? -3.697 5.814 17.208 1.00 90.44 148 ASN A O 1
ATOM 1173 N N . CYS A 1 149 ? -3.284 5.142 15.121 1.00 92.38 149 CYS A N 1
ATOM 1174 C CA . CYS A 1 149 ? -4.667 5.162 14.634 1.00 92.38 149 CYS A CA 1
ATOM 1175 C C . CYS A 1 149 ? -5.334 3.790 14.842 1.00 92.38 149 CYS A C 1
ATOM 1177 O O . CYS A 1 149 ? -5.755 3.123 13.892 1.00 92.38 149 CYS A O 1
ATOM 1179 N N . ILE A 1 150 ? -5.364 3.325 16.095 1.00 94.19 150 ILE A N 1
ATOM 1180 C CA . ILE A 1 150 ? -5.721 1.937 16.444 1.00 94.19 150 ILE A CA 1
ATOM 1181 C C . ILE A 1 150 ? -7.163 1.594 16.061 1.00 94.19 150 ILE A C 1
ATOM 1183 O O . ILE A 1 150 ? -7.448 0.492 15.600 1.00 94.19 150 ILE A O 1
ATOM 1187 N N . GLU A 1 151 ? -8.075 2.548 16.200 1.00 92.62 151 GLU A N 1
ATOM 1188 C CA . GLU A 1 151 ? -9.479 2.365 15.853 1.00 92.62 151 GLU A CA 1
ATOM 1189 C C . GLU A 1 151 ? -9.677 2.106 14.351 1.00 92.62 151 GLU A C 1
ATOM 1191 O O . GLU A 1 151 ? -10.365 1.171 13.947 1.00 92.62 151 GLU A O 1
ATOM 1196 N N . GLN A 1 152 ? -9.024 2.902 13.510 1.00 95.12 152 GLN A N 1
ATOM 1197 C CA . GLN A 1 152 ? -9.025 2.746 12.061 1.00 95.12 152 GLN A CA 1
ATOM 1198 C C . GLN A 1 152 ? -8.374 1.420 11.651 1.00 95.12 152 GLN A C 1
ATOM 1200 O O . GLN A 1 152 ? -8.895 0.714 10.786 1.00 95.12 152 GLN A O 1
ATOM 1205 N N . ALA A 1 153 ? -7.262 1.054 12.299 1.00 96.44 153 ALA A N 1
ATOM 1206 C CA . ALA A 1 153 ? -6.602 -0.229 12.077 1.00 96.44 153 ALA A CA 1
ATOM 1207 C C . ALA A 1 153 ? -7.527 -1.407 12.417 1.00 96.44 153 ALA A C 1
ATOM 1209 O O . ALA A 1 153 ? -7.582 -2.377 11.661 1.00 96.44 153 ALA A O 1
ATOM 1210 N N . MET A 1 154 ? -8.291 -1.306 13.508 1.00 95.19 154 MET A N 1
ATOM 1211 C CA . MET A 1 154 ? -9.286 -2.300 13.909 1.00 95.19 154 MET A CA 1
ATOM 1212 C C . MET A 1 154 ? -10.376 -2.466 12.846 1.00 95.19 154 MET A C 1
ATOM 1214 O O . MET A 1 154 ? -10.671 -3.597 12.466 1.00 95.19 154 MET A O 1
ATOM 1218 N N . LEU A 1 155 ? -10.943 -1.365 12.335 1.00 95.06 155 LEU A N 1
ATOM 1219 C CA . LEU A 1 155 ? -11.992 -1.402 11.306 1.00 95.06 155 LEU A CA 1
ATOM 1220 C C . LEU A 1 155 ? -11.515 -2.125 10.039 1.00 95.06 155 LEU A C 1
ATOM 1222 O O . LEU A 1 155 ? -12.188 -3.036 9.560 1.00 95.06 155 LEU A O 1
ATOM 1226 N N . LEU A 1 156 ? -10.327 -1.775 9.536 1.00 96.19 156 LEU A N 1
ATOM 1227 C CA . LEU A 1 156 ? -9.752 -2.438 8.361 1.00 96.19 156 LEU A CA 1
ATOM 1228 C C . LEU A 1 156 ? -9.397 -3.906 8.633 1.00 96.19 156 LEU A C 1
ATOM 1230 O O . LEU A 1 156 ? -9.604 -4.759 7.772 1.00 96.19 156 LEU A O 1
ATOM 1234 N N . SER A 1 157 ? -8.902 -4.216 9.833 1.00 95.75 157 SER A N 1
ATOM 1235 C CA . SER A 1 157 ? -8.578 -5.592 10.228 1.00 95.75 157 SER A CA 1
ATOM 1236 C C . SER A 1 157 ? -9.824 -6.474 10.330 1.00 95.75 157 SER A C 1
ATOM 1238 O O . SER A 1 157 ? -9.761 -7.647 9.972 1.00 95.75 157 SER A O 1
ATOM 1240 N N . LYS A 1 158 ? -10.960 -5.917 10.775 1.00 93.56 158 LYS A N 1
ATOM 1241 C CA . LYS A 1 158 ? -12.253 -6.614 10.808 1.00 93.56 158 LYS A CA 1
ATOM 1242 C C . LYS A 1 158 ? -12.737 -6.954 9.400 1.00 93.56 158 LYS A C 1
ATOM 1244 O O . LYS A 1 158 ? -13.013 -8.109 9.109 1.00 93.56 158 LYS A O 1
ATOM 1249 N N . ILE A 1 159 ? -12.744 -5.970 8.501 1.00 93.44 159 ILE A N 1
ATOM 1250 C CA . ILE A 1 159 ? -13.128 -6.190 7.098 1.00 93.44 159 ILE A CA 1
ATOM 1251 C C . ILE A 1 159 ? -12.223 -7.249 6.449 1.00 93.44 159 ILE A C 1
ATOM 1253 O O . ILE A 1 159 ? -12.703 -8.160 5.776 1.00 93.44 159 ILE A O 1
ATOM 1257 N N . GLY A 1 160 ? -10.911 -7.175 6.696 1.00 92.38 160 GLY A N 1
ATOM 1258 C CA . GLY A 1 160 ? -9.956 -8.164 6.201 1.00 92.38 160 GLY A CA 1
ATOM 1259 C C . GLY A 1 160 ? -10.136 -9.567 6.794 1.00 92.38 160 GLY A C 1
ATOM 1260 O O . GLY A 1 160 ? -9.830 -10.549 6.124 1.00 92.38 160 GLY A O 1
ATOM 1261 N N . SER A 1 161 ? -10.636 -9.709 8.024 1.00 90.50 161 SER A N 1
ATOM 1262 C CA . SER A 1 161 ? -10.858 -11.027 8.637 1.00 90.50 161 SER A CA 1
ATOM 1263 C C . SER A 1 161 ? -12.174 -11.683 8.203 1.00 90.50 161 SER A C 1
ATOM 1265 O O . SER A 1 161 ? -12.278 -12.913 8.233 1.00 90.50 161 SER A O 1
ATOM 1267 N N . GLU A 1 162 ? -13.147 -10.873 7.778 1.00 87.50 162 GLU A N 1
ATOM 1268 C CA . GLU A 1 162 ? -14.476 -11.293 7.318 1.00 87.50 162 GLU A CA 1
ATOM 1269 C C . GLU A 1 162 ? -14.546 -11.534 5.797 1.00 87.50 162 GLU A C 1
ATOM 1271 O O . GLU A 1 162 ? -15.421 -12.266 5.333 1.00 87.50 162 GLU A O 1
ATOM 1276 N N . SER A 1 163 ? -13.624 -10.968 5.008 1.00 83.94 163 SER A N 1
ATOM 1277 C CA . SER A 1 163 ? -13.588 -11.170 3.552 1.00 83.94 163 SER A CA 1
ATOM 1278 C C . SER A 1 163 ? -13.156 -12.589 3.166 1.00 83.94 163 SER A C 1
ATOM 1280 O O . SER A 1 163 ? -12.153 -13.117 3.648 1.00 83.94 163 SER A O 1
ATOM 1282 N N . ALA A 1 164 ? -13.885 -13.197 2.226 1.00 74.69 164 ALA A N 1
ATOM 1283 C CA . ALA A 1 164 ? -13.584 -14.531 1.708 1.00 74.69 164 ALA A CA 1
ATOM 1284 C C . ALA A 1 164 ? -12.194 -14.609 1.051 1.00 74.69 164 ALA A C 1
ATOM 1286 O O . ALA A 1 164 ? -11.512 -15.623 1.195 1.00 74.69 164 ALA A O 1
ATOM 1287 N N . GLU A 1 165 ? -11.757 -13.528 0.397 1.00 71.06 165 GLU A N 1
ATOM 1288 C CA . GLU A 1 165 ? -10.481 -13.426 -0.329 1.00 71.06 165 GLU A CA 1
ATOM 1289 C C . GLU A 1 165 ? -9.258 -13.462 0.602 1.00 71.06 165 GLU A C 1
ATOM 1291 O O . GLU A 1 165 ? -8.178 -13.894 0.206 1.00 71.06 165 GLU A O 1
ATOM 1296 N N . THR A 1 166 ? -9.429 -13.029 1.853 1.00 73.56 166 THR A N 1
ATOM 1297 C CA . THR A 1 166 ? -8.356 -12.857 2.846 1.00 73.56 166 THR A CA 1
ATOM 1298 C C . THR A 1 166 ? -8.554 -13.711 4.098 1.00 73.56 166 THR A C 1
ATOM 1300 O O . THR A 1 166 ? -7.700 -13.727 4.981 1.00 73.56 166 THR A O 1
ATOM 1303 N N . SER A 1 167 ? -9.652 -14.466 4.177 1.00 63.31 167 SER A N 1
ATOM 1304 C CA . SER A 1 167 ? -10.074 -15.223 5.364 1.00 63.31 167 SER A CA 1
ATOM 1305 C C . SER A 1 167 ? -9.070 -16.271 5.869 1.00 63.31 167 SER A C 1
ATOM 1307 O O . SER A 1 167 ? -9.081 -16.599 7.059 1.00 63.31 167 SER A O 1
ATOM 1309 N N . SER A 1 168 ? -8.194 -16.792 5.001 1.00 66.56 168 SER A N 1
ATOM 1310 C CA . SER A 1 168 ? -7.130 -17.739 5.368 1.00 66.56 168 SER A CA 1
ATOM 1311 C C . SER A 1 168 ? -5.894 -17.070 5.971 1.00 66.56 168 SER A C 1
ATOM 1313 O O . SER A 1 168 ? -5.023 -17.756 6.506 1.00 66.56 168 SER A O 1
ATOM 1315 N N . ASP A 1 169 ? -5.786 -15.747 5.866 1.00 77.19 169 ASP A N 1
ATOM 1316 C CA . ASP A 1 169 ? -4.649 -14.987 6.359 1.00 77.19 169 ASP A CA 1
ATOM 1317 C C . ASP A 1 169 ? -4.841 -14.634 7.840 1.00 77.19 169 ASP A C 1
ATOM 1319 O O . ASP A 1 169 ? -5.721 -13.860 8.234 1.00 77.19 169 ASP A O 1
ATOM 1323 N N . PHE A 1 170 ? -3.988 -15.213 8.685 1.00 86.62 170 PHE A N 1
ATOM 1324 C CA . PHE A 1 170 ? -4.025 -14.984 10.126 1.00 86.62 170 PHE A CA 1
ATOM 1325 C C . PHE A 1 170 ? -3.708 -13.529 10.498 1.00 86.62 170 PHE A C 1
ATOM 1327 O O . PHE A 1 170 ? -4.118 -13.083 11.571 1.00 86.62 170 PHE A O 1
ATOM 1334 N N . PHE A 1 171 ? -3.036 -12.776 9.617 1.00 93.75 171 PHE A N 1
ATOM 1335 C CA . PHE A 1 171 ? -2.665 -11.388 9.870 1.00 93.75 171 PHE A CA 1
ATOM 1336 C C . PHE A 1 171 ? -3.880 -10.537 10.252 1.00 93.75 171 PHE A C 1
ATOM 1338 O O . PHE A 1 171 ? -3.854 -9.881 11.289 1.00 93.75 171 PHE A O 1
ATOM 1345 N N . PHE A 1 172 ? -4.967 -10.581 9.474 1.00 94.38 172 PHE A N 1
ATOM 1346 C CA . PHE A 1 172 ? -6.127 -9.713 9.714 1.00 94.38 172 PHE A CA 1
ATOM 1347 C C . PHE A 1 172 ? -6.816 -10.025 11.042 1.00 94.38 172 PHE A C 1
ATOM 1349 O O . PHE A 1 172 ? -7.143 -9.115 11.803 1.00 94.38 172 PHE A O 1
ATOM 1356 N N . ARG A 1 173 ? -6.964 -11.313 11.372 1.00 92.56 173 ARG A N 1
ATOM 1357 C CA . ARG A 1 173 ? -7.520 -11.746 12.663 1.00 92.56 173 ARG A CA 1
ATOM 1358 C C . ARG A 1 173 ? -6.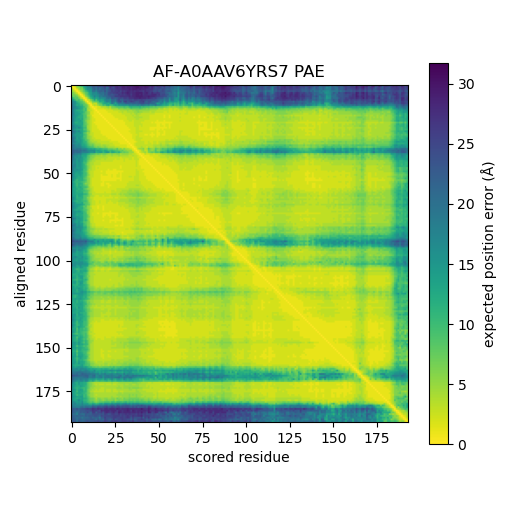633 -11.317 13.826 1.00 92.56 173 ARG A C 1
ATOM 1360 O O . ARG A 1 173 ? -7.129 -10.768 14.806 1.00 92.56 173 ARG A O 1
ATOM 1367 N N . GLN A 1 174 ? -5.323 -11.529 13.713 1.00 94.31 174 GLN A N 1
ATOM 1368 C CA . GLN A 1 174 ? -4.372 -11.145 14.749 1.00 94.31 174 GLN A CA 1
ATOM 1369 C C . GLN A 1 174 ? -4.343 -9.628 14.954 1.00 94.31 174 GLN A C 1
ATOM 1371 O O . GLN A 1 174 ? -4.369 -9.167 16.096 1.00 94.31 174 GLN A O 1
ATOM 1376 N N . SER A 1 175 ? -4.315 -8.849 13.874 1.00 95.38 175 SER A N 1
ATOM 1377 C CA . SER A 1 175 ? -4.366 -7.389 13.931 1.00 95.38 175 SER A CA 1
ATOM 1378 C C . SER A 1 175 ? -5.673 -6.894 14.540 1.00 95.38 175 SER A C 1
ATOM 1380 O O . SER A 1 175 ? -5.628 -6.004 15.387 1.00 95.38 175 SER A O 1
ATOM 1382 N N . PHE A 1 176 ? -6.812 -7.505 14.199 1.00 94.12 176 PHE A N 1
ATOM 1383 C CA . PHE A 1 176 ? -8.106 -7.162 14.789 1.00 94.12 176 PHE A CA 1
ATOM 1384 C C . PHE A 1 176 ? -8.106 -7.371 16.308 1.00 94.12 176 PHE A C 1
ATOM 1386 O O . PHE A 1 176 ? -8.376 -6.427 17.050 1.00 94.12 176 PHE A O 1
ATOM 1393 N N . ILE A 1 177 ? -7.703 -8.560 16.773 1.00 92.06 177 ILE A N 1
ATOM 1394 C CA . ILE A 1 177 ? -7.609 -8.883 18.207 1.00 92.06 177 ILE A CA 1
ATOM 1395 C C . ILE A 1 177 ? -6.624 -7.941 18.912 1.00 92.06 177 ILE A C 1
ATOM 1397 O O . ILE A 1 177 ? -6.926 -7.406 19.975 1.00 92.06 177 ILE A O 1
ATOM 1401 N N . THR A 1 178 ? -5.462 -7.690 18.304 1.00 93.88 178 THR A N 1
ATOM 1402 C CA . THR A 1 178 ? -4.438 -6.796 18.868 1.00 93.88 178 THR A CA 1
ATOM 1403 C C . THR A 1 178 ? -4.989 -5.384 19.064 1.00 93.88 178 THR A C 1
ATOM 1405 O O . THR A 1 178 ? -4.787 -4.786 20.121 1.00 93.88 178 THR A O 1
ATOM 1408 N N . CYS A 1 179 ? -5.716 -4.853 18.077 1.00 92.75 179 CYS A N 1
ATOM 1409 C CA . CYS A 1 179 ? -6.334 -3.535 18.183 1.00 92.75 179 CYS A CA 1
ATOM 1410 C C . CYS A 1 179 ? -7.457 -3.513 19.232 1.00 92.75 179 CYS A C 1
ATOM 1412 O O . CYS A 1 179 ? -7.492 -2.588 20.041 1.00 92.75 179 CYS A O 1
ATOM 1414 N N . LEU A 1 180 ? -8.319 -4.538 19.281 1.00 89.06 180 LEU A N 1
ATOM 1415 C CA . LEU A 1 180 ? -9.377 -4.653 20.296 1.00 89.06 180 LEU A CA 1
ATOM 1416 C C . LEU A 1 180 ? -8.811 -4.637 21.720 1.00 89.06 180 LEU A C 1
ATOM 1418 O O . LEU A 1 180 ? -9.250 -3.836 22.542 1.00 89.06 180 LEU A O 1
ATOM 1422 N N . CYS A 1 181 ? -7.801 -5.467 22.000 1.00 87.94 181 CYS A N 1
ATOM 1423 C CA . CYS A 1 181 ? -7.154 -5.529 23.315 1.00 87.94 181 CYS A CA 1
ATOM 1424 C C . CYS A 1 181 ? -6.412 -4.235 23.682 1.00 87.94 181 CYS A C 1
ATOM 1426 O O . CYS A 1 181 ? -6.201 -3.961 24.859 1.00 87.94 181 CYS A O 1
ATOM 1428 N N . THR A 1 182 ? -5.998 -3.449 22.686 1.00 87.62 182 THR A N 1
ATOM 1429 C CA . THR A 1 182 ? -5.357 -2.144 22.9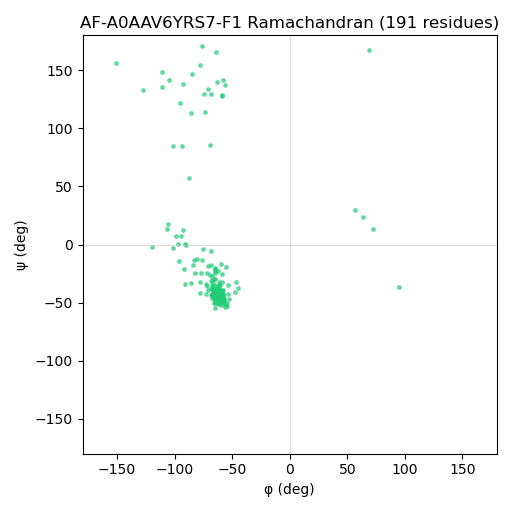08 1.00 87.62 182 THR A CA 1
ATOM 1430 C C . THR A 1 182 ? -6.387 -1.059 23.247 1.00 87.62 182 THR A C 1
ATOM 1432 O O . THR A 1 182 ? -6.076 -0.140 24.000 1.00 87.62 182 THR A O 1
ATOM 1435 N N . MET A 1 183 ? -7.607 -1.152 22.704 1.00 81.38 183 MET A N 1
ATOM 1436 C CA . MET A 1 183 ? -8.657 -0.132 22.845 1.00 81.38 183 MET A CA 1
ATOM 1437 C C . MET A 1 183 ? -9.583 -0.356 24.046 1.00 81.38 183 MET A C 1
ATOM 1439 O O . MET A 1 183 ? -10.071 0.617 24.619 1.00 81.38 183 MET A O 1
ATOM 1443 N N . LEU A 1 184 ? -9.862 -1.611 24.405 1.00 71.06 184 LEU A N 1
ATOM 1444 C CA . LEU A 1 184 ? -10.850 -1.963 25.426 1.00 71.06 184 LEU A CA 1
ATOM 1445 C C . LEU A 1 184 ? -10.190 -2.538 26.689 1.00 71.06 184 LEU A C 1
ATOM 1447 O O . LEU A 1 184 ? -9.191 -3.255 26.592 1.00 71.06 184 LEU A O 1
ATOM 1451 N N . PRO A 1 185 ? -10.769 -2.315 27.884 1.00 62.78 185 PRO A N 1
ATOM 1452 C CA . PRO A 1 185 ? -10.466 -3.151 29.039 1.00 62.78 185 PRO A CA 1
ATOM 1453 C C . PRO A 1 185 ? -10.793 -4.617 28.704 1.00 62.78 185 PRO A C 1
ATOM 1455 O O . PRO A 1 185 ? -11.800 -4.892 28.051 1.00 62.78 185 PRO A O 1
ATOM 1458 N N . ASN A 1 186 ? -9.965 -5.562 29.168 1.00 56.22 186 ASN A N 1
ATOM 1459 C CA . ASN A 1 186 ? -9.998 -6.974 28.746 1.00 56.22 186 ASN A CA 1
ATOM 1460 C C . ASN A 1 186 ? -11.405 -7.613 28.672 1.00 56.22 186 ASN A C 1
ATOM 1462 O O . ASN A 1 186 ? -11.655 -8.384 27.754 1.00 56.22 186 ASN A O 1
ATOM 1466 N N . GLU A 1 187 ? -12.333 -7.305 29.586 1.00 55.06 187 GLU A N 1
ATOM 1467 C CA . GLU A 1 187 ? -13.676 -7.917 29.634 1.00 55.06 187 GLU A CA 1
ATOM 1468 C C . GLU A 1 187 ? -14.620 -7.514 28.483 1.00 55.06 187 GLU A C 1
ATOM 1470 O O . GLU A 1 187 ? -15.517 -8.283 28.134 1.00 55.06 187 GLU A O 1
ATOM 1475 N N . GLU A 1 188 ? -14.435 -6.339 27.876 1.00 55.69 188 GLU A N 1
ATOM 1476 C CA . GLU A 1 188 ? -15.258 -5.878 26.746 1.00 55.69 188 GLU A CA 1
ATOM 1477 C C . GLU A 1 188 ? -14.723 -6.405 25.411 1.00 55.69 188 GLU A C 1
ATOM 1479 O O . GLU A 1 188 ? -15.510 -6.761 24.536 1.00 55.69 188 GLU A O 1
ATOM 1484 N N . ALA A 1 189 ? -13.401 -6.570 25.293 1.00 58.75 189 ALA A N 1
ATOM 1485 C CA . ALA A 1 189 ? -12.767 -7.161 24.115 1.00 58.75 189 ALA A CA 1
ATOM 1486 C C . ALA A 1 189 ? -13.223 -8.612 23.863 1.00 58.75 189 ALA A C 1
ATOM 1488 O O . ALA A 1 189 ? -13.398 -9.005 22.715 1.00 58.75 189 ALA A O 1
ATOM 1489 N N . PHE A 1 190 ? -13.478 -9.397 24.920 1.00 58.28 190 PHE A N 1
ATOM 1490 C CA . PHE A 1 190 ? -13.926 -10.794 24.800 1.00 58.28 190 PHE A CA 1
ATOM 1491 C C . PHE A 1 190 ? -15.337 -10.972 24.225 1.00 58.28 190 PHE A C 1
ATOM 1493 O O . PHE A 1 190 ? -15.671 -12.079 23.820 1.00 58.28 190 PHE A O 1
ATOM 1500 N N . LYS A 1 191 ? -16.183 -9.935 24.213 1.00 61.69 191 LYS A N 1
ATOM 1501 C CA . LYS A 1 191 ? -17.546 -10.035 23.655 1.00 61.69 191 LYS A CA 1
ATOM 1502 C C . LYS A 1 191 ? -17.590 -9.833 22.139 1.00 61.69 191 LYS A C 1
ATOM 1504 O O . LYS A 1 191 ? -18.591 -10.179 21.521 1.00 61.69 191 LYS A O 1
ATOM 1509 N N . GLU A 1 192 ? -16.532 -9.257 21.575 1.00 59.31 192 GLU A N 1
ATOM 1510 C CA . GLU A 1 192 ? -16.403 -8.901 20.156 1.00 59.31 192 GLU A CA 1
ATOM 1511 C C . 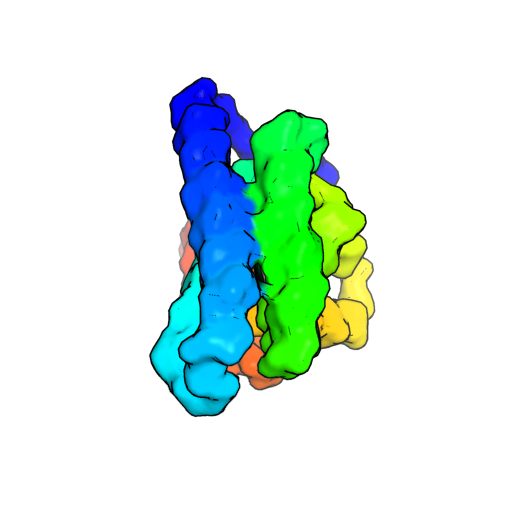GLU A 1 192 ? -15.555 -9.916 19.357 1.00 59.31 192 GLU A C 1
ATOM 1513 O O . GLU A 1 192 ? -15.401 -9.760 18.144 1.00 59.31 192 GLU A O 1
ATOM 1518 N N . VAL A 1 193 ? -14.995 -10.935 20.029 1.00 56.28 193 VAL A N 1
ATOM 1519 C CA . VAL A 1 193 ? -14.213 -12.054 19.458 1.00 56.28 193 VAL A CA 1
ATOM 1520 C C . VAL A 1 193 ? -15.064 -13.317 19.422 1.00 56.28 193 VAL A C 1
ATOM 1522 O O . VAL A 1 193 ? -15.012 -14.019 18.388 1.00 56.28 193 VAL A O 1
#

Radius of gyration: 17.82 Å; Cα contacts (8 Å, |Δi|>4): 183; chains: 1; bounding box: 39×37×52 Å

Solvent-accessible surface area (backbone atoms only — not comparable to full-atom values): 10763 Å² total; per-residue (Å²): 136,81,92,80,70,89,81,59,82,76,54,57,62,52,50,50,52,50,37,54,51,47,26,48,50,47,36,50,50,35,71,45,45,89,81,48,70,90,83,40,63,69,60,53,50,53,51,53,53,50,48,53,52,47,47,55,51,45,66,71,45,52,61,66,48,47,68,32,72,63,30,44,54,26,54,48,28,52,54,57,22,41,60,55,32,47,80,72,74,47,63,80,47,52,59,61,52,49,29,58,71,47,56,32,60,72,50,43,69,67,55,42,34,55,67,66,73,45,94,72,57,69,67,59,53,49,56,49,47,72,66,57,38,68,71,54,51,52,50,51,34,54,48,27,50,75,66,68,39,38,68,49,19,24,55,54,16,46,55,37,40,71,32,82,93,36,49,86,45,61,63,24,49,52,46,22,52,52,29,37,58,71,75,35,64,71,80,62,35,64,76,78,109

InterPro domains:
  IPR052251 Glycosyl Hydrolase and Zinc Finger Regulators [PTHR15507] (2-193)

pLDDT: mean 86.04, std 13.54, range [33.28, 97.12]

Secondary structure (DSSP, 8-state):
--------THHHHHHHHHHHHHHHHHHHHHHHGGGS-TT-HHHHHHHHHHHHHHHHHHHT--HHHHHSHHHHHHHHHHHHHHHHHHTTT-GGGHHHHHHHHTSSTT--HHHHHHHTT----HHHHHHHHHHHHHHHHHHHHHHHHHTT-HHHHHHHHHHHHH-TTTTT-HHHHHHHHHHHHHHS-HHHHTT--

Nearest PDB structures (foldseek):
  8rsv-assembly1_A  TM=3.444E-01  e=3.547E+00  Bacillus phage phi3T
  5cwl-assembly2_B  TM=2.532E-01  e=2.340E+00  synthetic construct

Sequence (193 aa):
VLLQCAENHTASENLILYTDVYGTALRSFANARPNLTTECEEVLLVLERLVLSCFEVILSMTEDDLLSDFGLRFKKSVLDSQGILSEFGQGNLQLLVDNIKHGNAWQNPVLVKILSRQIVEPEEVSSWMSQEGPCFLQMRIKHLMKTNCIEQAMLLSKIGSESAETSSDFFFRQSFITCLCTMLPNEEAFKEV

Organism: Engystomops pustulosus (NCBI:txid76066)